Protein AF-A0A564YYP2-F1 (afdb_monomer_lite)

Sequence (235 aa):
MPSDKSKKSSYRFQIDSKFRRSSGRAAPGSIERLQYLESLVNELCVTKVLDYKQQIVANLGNFAHDPRNCPHLIGLDVHLILIEVIREYLQLVSTNPSEKRTSDYLKLISLAVAGICNLVTSSQTIRLQLSHKSQDISPLFNVIQYPLVDPECLANCLTIFINICAPSVHLQEQNCVYFEPNCSTTAFTSTVKTQFPVVVTFARNILSGSITSEDPRLQTLSKIFLVDSCGEKSE

Secondary structure (DSSP, 8-state):
----------------GGG----S-PPTTSHHHHHHHHHHHHHHHH---HHHHHHHHHHHHHHTTSGGGHHHHHHTTHHHHHHHHHHHHHHHHHH-TT-TTHHHHHHHHHHHHHHHHHHHHH-HHHHHHHHH-TTTTHHHHHHHH-TTS-HHHHHHHHHHHHHHT-HHHHTT-TT-TT--TT--HHHHHHHHHHH-HHHHHHHHHHHTTSS--S-HHHHHHHHHIIIIIT-----

Organism: Hymenolepis diminuta (NCBI:txid6216)

InterPro domains:
  IPR016024 Armadillo-type fold [SSF48371] (36-165)
  IPR042462 Armadillo repeat-containing protein 7 [PTHR46263] (20-168)

Structure (mmCIF, N/CA/C/O backbone):
data_AF-A0A564YYP2-F1
#
_entry.id   AF-A0A564YYP2-F1
#
loop_
_atom_site.group_PDB
_atom_site.id
_atom_site.type_symbol
_atom_site.label_atom_id
_atom_site.label_alt_id
_atom_site.label_comp_id
_atom_site.label_asym_id
_atom_site.label_entity_id
_atom_site.label_seq_id
_atom_site.pdbx_PDB_ins_code
_atom_site.Cartn_x
_atom_site.Cartn_y
_atom_site.Cartn_z
_atom_site.occupancy
_atom_site.B_iso_or_equiv
_atom_site.auth_seq_id
_atom_site.auth_comp_id
_atom_site.auth_asym_id
_atom_site.auth_atom_id
_atom_site.pdbx_PDB_model_num
ATOM 1 N N . MET A 1 1 ? 50.122 -53.147 21.171 1.00 33.91 1 MET A N 1
ATOM 2 C CA . MET A 1 1 ? 50.531 -51.873 20.539 1.00 33.91 1 MET A CA 1
ATOM 3 C C . MET A 1 1 ? 50.729 -52.112 19.048 1.00 33.91 1 MET A C 1
ATOM 5 O O . MET A 1 1 ? 51.355 -53.117 18.746 1.00 33.91 1 MET A O 1
ATOM 9 N N . PRO A 1 2 ? 50.291 -51.229 18.137 1.00 39.69 2 PRO A N 1
ATOM 10 C CA . PRO A 1 2 ? 49.104 -50.384 18.162 1.00 39.69 2 PRO A CA 1
ATOM 11 C C . PRO A 1 2 ? 48.102 -50.768 17.049 1.00 39.69 2 PRO A C 1
ATOM 13 O O . PRO A 1 2 ? 48.451 -51.257 15.983 1.00 39.69 2 PRO A O 1
ATOM 16 N N . SER A 1 3 ? 46.827 -50.530 17.339 1.00 38.72 3 SER A N 1
ATOM 17 C CA . SER A 1 3 ? 45.695 -50.595 16.417 1.00 38.72 3 SER A CA 1
ATOM 18 C C . SER A 1 3 ? 45.713 -49.398 15.463 1.00 38.72 3 SER A C 1
ATOM 20 O O . SER A 1 3 ? 45.562 -48.262 15.927 1.00 38.72 3 SER A O 1
ATOM 22 N N . ASP A 1 4 ? 45.838 -49.632 14.160 1.00 37.78 4 ASP A N 1
ATOM 23 C CA . ASP A 1 4 ? 45.799 -48.562 13.164 1.00 37.78 4 ASP A CA 1
ATOM 24 C C . ASP A 1 4 ? 44.341 -48.259 12.778 1.00 37.78 4 ASP A C 1
ATOM 26 O O . ASP A 1 4 ? 43.719 -48.908 11.935 1.00 37.78 4 ASP A O 1
ATOM 30 N N . LYS A 1 5 ? 43.730 -47.314 13.500 1.00 39.94 5 LYS A N 1
ATOM 31 C CA . LYS A 1 5 ? 42.396 -46.800 13.180 1.00 39.94 5 LYS A CA 1
ATOM 32 C C . LYS A 1 5 ? 42.533 -45.857 11.989 1.00 39.94 5 LYS A C 1
ATOM 34 O O . LYS A 1 5 ? 42.946 -44.711 12.163 1.00 39.94 5 LYS A O 1
ATOM 39 N N . SER A 1 6 ? 42.105 -46.297 10.805 1.00 37.84 6 SER A N 1
ATOM 40 C CA . SER A 1 6 ? 41.927 -45.414 9.650 1.00 37.84 6 SER A CA 1
ATOM 41 C C . SER A 1 6 ? 40.937 -44.296 10.012 1.00 37.84 6 SER A C 1
ATOM 43 O O . SER A 1 6 ? 39.718 -44.500 10.046 1.00 37.84 6 SER A O 1
ATOM 45 N 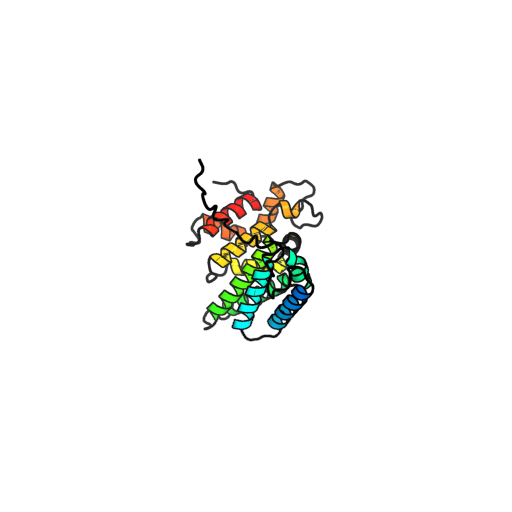N . LYS A 1 7 ? 41.446 -43.101 10.317 1.00 37.97 7 LYS A N 1
ATOM 46 C CA . LYS A 1 7 ? 40.630 -41.892 10.428 1.00 37.97 7 LYS A CA 1
ATOM 47 C C . LYS A 1 7 ? 40.089 -41.583 9.032 1.00 37.97 7 LYS A C 1
ATOM 49 O O . LYS A 1 7 ? 40.811 -41.065 8.187 1.00 37.97 7 LYS A O 1
ATOM 54 N N . LYS A 1 8 ? 38.813 -41.897 8.788 1.00 36.09 8 LYS A N 1
ATOM 55 C CA . LYS A 1 8 ? 38.059 -41.341 7.658 1.00 36.09 8 LYS A CA 1
ATOM 56 C C . LYS A 1 8 ? 38.009 -39.825 7.852 1.00 36.09 8 LYS A C 1
ATOM 58 O O . LYS A 1 8 ? 37.194 -39.319 8.619 1.00 36.09 8 LYS A O 1
ATOM 63 N N . SER A 1 9 ? 38.931 -39.115 7.206 1.00 34.31 9 SER A N 1
ATOM 64 C CA . SER A 1 9 ? 38.885 -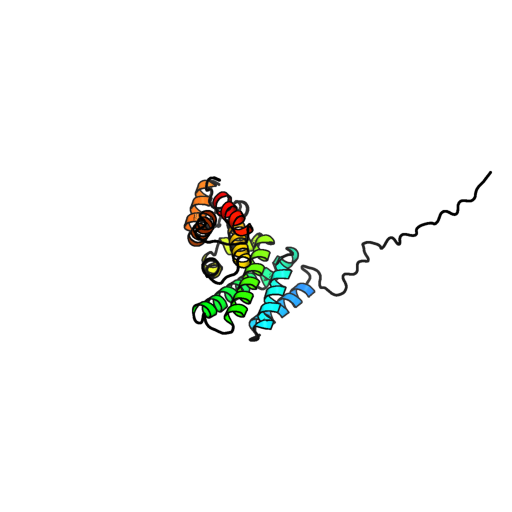37.663 7.086 1.00 34.31 9 SER A CA 1
ATOM 65 C C . SER A 1 9 ? 37.648 -37.314 6.266 1.00 34.31 9 SER A C 1
ATOM 67 O O . SER A 1 9 ? 37.614 -37.494 5.049 1.00 34.31 9 SER A O 1
ATOM 69 N N . SER A 1 10 ? 36.590 -36.885 6.951 1.00 37.66 10 SER A N 1
ATOM 70 C CA . SER A 1 10 ? 35.451 -36.221 6.333 1.00 37.66 10 SER A CA 1
ATOM 71 C C . SER A 1 10 ? 35.953 -34.896 5.767 1.00 37.66 10 SER A C 1
ATOM 73 O O . SER A 1 10 ? 35.905 -33.871 6.449 1.00 37.66 10 SER A O 1
ATOM 75 N N . TYR A 1 11 ? 36.416 -34.906 4.518 1.00 33.12 11 TYR A N 1
ATOM 76 C CA . TYR A 1 11 ? 36.548 -33.692 3.724 1.00 33.12 11 TYR A CA 1
ATOM 77 C C . TYR A 1 11 ? 35.142 -33.129 3.492 1.00 33.12 11 TYR A C 1
ATOM 79 O O . TYR A 1 11 ? 34.503 -33.360 2.468 1.00 33.12 11 TYR A O 1
ATOM 87 N N . ARG A 1 12 ? 34.631 -32.385 4.480 1.00 35.56 12 ARG A N 1
ATOM 88 C CA . ARG A 1 12 ? 33.625 -31.362 4.219 1.00 35.56 12 ARG A CA 1
ATOM 89 C C . ARG A 1 12 ? 34.316 -30.377 3.292 1.00 35.56 12 ARG A C 1
ATOM 91 O O . ARG A 1 12 ? 35.213 -29.664 3.732 1.00 35.56 12 ARG A O 1
ATOM 98 N N . PHE A 1 13 ? 33.919 -30.365 2.024 1.00 33.91 13 PHE A N 1
ATOM 99 C CA . PHE A 1 13 ? 34.183 -29.234 1.150 1.00 33.91 13 PHE A CA 1
ATOM 100 C C . PHE A 1 13 ? 33.695 -27.985 1.890 1.00 33.91 13 PHE A C 1
ATOM 102 O O . PHE A 1 13 ? 32.490 -27.763 2.026 1.00 33.91 13 PHE A O 1
ATOM 109 N N . GLN A 1 14 ? 34.625 -27.207 2.445 1.00 44.19 14 GLN A N 1
ATOM 110 C CA . GLN A 1 14 ? 34.351 -25.834 2.831 1.00 44.19 14 GLN A CA 1
ATOM 111 C C . GLN A 1 14 ? 34.098 -25.099 1.521 1.00 44.19 14 GLN A C 1
ATOM 113 O O . GLN A 1 14 ? 35.024 -24.682 0.832 1.00 44.19 14 GLN A O 1
ATOM 118 N N . ILE A 1 15 ? 32.826 -25.030 1.134 1.00 44.22 15 ILE A N 1
ATOM 119 C CA . ILE A 1 15 ? 32.390 -24.112 0.096 1.00 44.22 15 ILE A CA 1
ATOM 120 C C . ILE A 1 15 ? 32.644 -22.721 0.664 1.00 44.22 15 ILE A C 1
ATOM 122 O O . ILE A 1 15 ? 31.980 -22.303 1.614 1.00 44.22 15 ILE A O 1
ATOM 126 N N . ASP A 1 16 ? 33.652 -22.054 0.111 1.00 42.38 16 ASP A N 1
ATOM 127 C CA . ASP A 1 16 ? 33.958 -20.658 0.380 1.00 42.38 16 ASP A CA 1
ATOM 128 C C . ASP A 1 16 ? 32.662 -19.840 0.249 1.00 42.38 16 ASP A C 1
ATOM 130 O O . ASP A 1 16 ? 31.984 -19.873 -0.786 1.00 42.38 16 ASP A O 1
ATOM 134 N N . SER A 1 17 ? 32.280 -19.131 1.314 1.00 49.38 17 SER A N 1
ATOM 135 C CA . SER A 1 17 ? 31.052 -18.326 1.356 1.00 49.38 17 SER A CA 1
ATOM 136 C C . SER A 1 17 ? 31.043 -17.228 0.288 1.00 49.38 17 SER A C 1
ATOM 138 O O . SER A 1 17 ? 29.978 -16.720 -0.064 1.00 49.38 17 SER A O 1
ATOM 140 N N . LYS A 1 18 ? 32.211 -16.926 -0.292 1.00 47.31 18 LYS A N 1
ATOM 141 C CA . LYS A 1 18 ? 32.406 -15.985 -1.400 1.00 47.31 18 LYS A CA 1
ATOM 142 C C . LYS A 1 18 ? 32.005 -16.537 -2.776 1.00 47.31 18 LYS A C 1
ATOM 144 O O . LYS A 1 18 ? 31.932 -15.768 -3.729 1.00 47.31 18 LYS A O 1
ATOM 149 N N . PHE A 1 19 ? 31.702 -17.835 -2.890 1.00 43.12 19 PHE A N 1
ATOM 150 C CA . PHE A 1 19 ? 31.338 -18.500 -4.151 1.00 43.12 19 PHE A CA 1
ATOM 151 C C . PHE A 1 19 ? 29.890 -19.001 -4.227 1.00 43.12 19 PHE A C 1
ATOM 153 O O . PHE A 1 19 ? 29.539 -19.708 -5.177 1.00 43.12 19 PHE A O 1
ATOM 160 N N . ARG A 1 20 ? 28.992 -18.552 -3.335 1.00 44.91 20 ARG A N 1
ATOM 161 C CA . ARG A 1 20 ? 27.564 -18.489 -3.697 1.00 44.91 20 ARG A CA 1
ATOM 162 C C . ARG A 1 20 ? 27.391 -17.397 -4.752 1.00 44.91 20 ARG A C 1
ATOM 164 O O . ARG A 1 20 ? 26.945 -16.294 -4.461 1.00 44.91 20 ARG A O 1
ATOM 171 N N . ARG A 1 21 ? 27.777 -17.714 -5.990 1.00 47.03 21 ARG A N 1
ATOM 172 C CA . ARG A 1 21 ? 27.402 -16.952 -7.176 1.00 47.03 21 ARG A CA 1
ATOM 173 C C . ARG A 1 21 ? 25.879 -16.857 -7.172 1.00 47.03 21 ARG A C 1
ATOM 175 O O . ARG A 1 21 ? 25.183 -17.844 -7.383 1.00 47.03 21 ARG A O 1
ATOM 182 N N . SER A 1 22 ? 25.377 -15.665 -6.885 1.00 49.00 22 SER A N 1
ATOM 183 C CA . SER A 1 22 ? 24.039 -15.219 -7.241 1.00 49.00 22 SER A CA 1
ATOM 184 C C . SER A 1 22 ? 23.951 -15.218 -8.764 1.00 49.00 22 SER A C 1
ATOM 186 O O . SER A 1 22 ? 24.227 -14.217 -9.422 1.00 49.00 22 SER A O 1
ATOM 188 N N . SER A 1 23 ? 23.663 -16.378 -9.339 1.00 49.44 23 SER A N 1
ATOM 189 C CA . SER A 1 23 ? 23.514 -16.553 -10.776 1.00 49.44 23 SER A CA 1
ATOM 190 C C . SER A 1 23 ? 22.345 -15.693 -11.273 1.00 49.44 23 SER A C 1
ATOM 192 O O . SER A 1 23 ? 21.186 -16.008 -11.017 1.00 49.44 23 SER A O 1
ATOM 194 N N . GLY A 1 24 ? 22.654 -14.592 -11.961 1.00 60.72 24 GLY A N 1
ATOM 195 C CA . GLY A 1 24 ? 21.752 -13.929 -12.908 1.00 60.72 24 GLY A CA 1
ATOM 196 C C . GLY A 1 24 ? 20.788 -12.855 -12.390 1.00 60.72 24 GLY A C 1
ATOM 197 O O . GLY A 1 24 ? 19.990 -12.373 -13.185 1.00 60.72 24 GLY A O 1
ATOM 198 N N . ARG A 1 25 ? 20.821 -12.443 -11.114 1.00 72.94 25 ARG A N 1
ATOM 199 C CA . ARG A 1 25 ? 19.977 -11.327 -10.629 1.00 72.94 25 ARG A CA 1
ATOM 200 C C . ARG A 1 25 ? 20.828 -10.095 -10.340 1.00 72.94 25 ARG A C 1
ATOM 202 O O . ARG A 1 25 ? 21.765 -10.187 -9.551 1.00 72.94 25 ARG A O 1
ATOM 209 N N . ALA A 1 26 ? 20.469 -8.954 -10.934 1.00 85.06 26 ALA A N 1
ATOM 210 C CA . ALA A 1 26 ? 21.074 -7.658 -10.624 1.00 85.06 26 ALA A CA 1
ATOM 211 C C . ALA A 1 26 ? 21.041 -7.406 -9.110 1.00 85.06 26 ALA A C 1
ATOM 213 O O . ALA A 1 26 ? 20.036 -7.719 -8.466 1.00 85.06 26 ALA A O 1
ATOM 214 N N . ALA A 1 27 ? 22.111 -6.869 -8.525 1.00 87.94 27 ALA A N 1
ATOM 215 C CA . ALA A 1 27 ? 22.173 -6.646 -7.081 1.00 87.94 27 ALA A CA 1
ATOM 216 C C . ALA A 1 27 ? 21.174 -5.549 -6.643 1.00 87.94 27 ALA A C 1
ATOM 218 O O . ALA A 1 27 ? 20.949 -4.601 -7.395 1.00 87.94 27 ALA A O 1
ATOM 219 N N . PRO A 1 28 ? 20.550 -5.633 -5.454 1.00 87.81 28 PRO A N 1
ATOM 220 C CA . PRO A 1 28 ? 19.719 -4.545 -4.935 1.00 87.81 28 PRO A CA 1
ATOM 221 C C . PRO A 1 28 ? 20.484 -3.215 -4.901 1.00 87.81 28 PRO A C 1
ATOM 223 O O . PRO A 1 28 ? 21.635 -3.189 -4.472 1.00 87.81 28 PRO A O 1
ATOM 226 N N . GLY A 1 29 ? 19.862 -2.138 -5.383 1.00 85.25 29 GLY A N 1
ATOM 227 C CA . GLY A 1 29 ? 20.500 -0.818 -5.491 1.00 85.25 29 GLY A CA 1
ATOM 228 C C . GLY A 1 29 ? 21.555 -0.667 -6.603 1.00 85.25 29 GLY A C 1
ATOM 229 O O . GLY A 1 29 ? 22.160 0.392 -6.711 1.00 85.25 29 GLY A O 1
ATOM 230 N N . SER A 1 30 ? 21.784 -1.681 -7.447 1.00 92.94 30 SER A N 1
ATOM 231 C CA . SER A 1 30 ? 22.692 -1.570 -8.607 1.00 92.94 30 SER A CA 1
ATOM 232 C C . SER A 1 30 ? 22.065 -0.835 -9.798 1.00 92.94 30 SER A C 1
ATOM 234 O O . SER A 1 30 ? 20.841 -0.767 -9.919 1.00 92.94 30 SER A O 1
ATOM 236 N N . ILE A 1 31 ? 22.896 -0.340 -10.718 1.00 93.31 31 ILE A N 1
ATOM 237 C CA . ILE A 1 31 ? 22.437 0.304 -11.961 1.00 93.31 31 ILE A CA 1
ATOM 238 C C . ILE A 1 31 ? 21.641 -0.689 -12.817 1.00 93.31 31 ILE A C 1
ATOM 240 O O . ILE A 1 31 ? 20.585 -0.346 -13.340 1.00 93.31 31 ILE A O 1
ATOM 244 N N . GLU A 1 32 ? 22.074 -1.947 -12.893 1.00 95.62 32 GLU A N 1
ATOM 245 C CA . GLU A 1 32 ? 21.353 -2.997 -13.619 1.00 95.62 32 GLU A CA 1
ATOM 246 C C . GLU A 1 32 ? 19.975 -3.253 -12.992 1.00 95.62 32 GLU A C 1
ATOM 248 O O . GLU A 1 32 ? 19.002 -3.555 -13.685 1.00 95.62 32 GLU A O 1
ATOM 253 N N . ARG A 1 33 ? 19.865 -3.104 -11.663 1.00 96.06 33 ARG A N 1
ATOM 254 C CA . ARG A 1 33 ? 18.576 -3.170 -10.972 1.00 96.06 33 ARG A CA 1
ATOM 255 C C . ARG A 1 33 ? 17.705 -1.970 -11.316 1.00 96.06 33 ARG A C 1
ATOM 257 O O . ARG A 1 33 ? 16.514 -2.175 -11.517 1.00 96.06 33 ARG A O 1
ATOM 264 N N . LEU A 1 34 ? 18.264 -0.761 -11.378 1.00 96.69 34 LEU A N 1
ATOM 265 C CA . LEU A 1 34 ? 17.525 0.432 -11.796 1.00 96.69 34 LEU A CA 1
ATOM 266 C C . LEU A 1 34 ? 16.954 0.255 -13.209 1.00 96.69 34 LEU A C 1
ATOM 268 O O . LEU A 1 34 ? 15.749 0.376 -13.376 1.00 96.69 34 LEU A O 1
ATOM 272 N N . GLN A 1 35 ? 17.779 -0.154 -14.175 1.00 97.00 35 GLN A N 1
ATOM 273 C CA . GLN A 1 35 ? 17.361 -0.384 -15.567 1.00 97.00 35 GLN A CA 1
ATOM 274 C C . GLN A 1 35 ? 16.235 -1.421 -15.687 1.00 97.00 35 GLN A C 1
ATOM 276 O O . GLN A 1 35 ? 15.301 -1.276 -16.482 1.00 97.00 35 GLN A O 1
ATOM 281 N N . TYR A 1 36 ? 16.302 -2.484 -14.882 1.00 97.25 36 TYR A N 1
ATOM 282 C CA . TYR A 1 36 ? 15.238 -3.480 -14.838 1.00 97.25 36 TYR A CA 1
ATOM 283 C C . TYR A 1 36 ? 13.935 -2.909 -14.258 1.00 97.25 36 TYR A C 1
ATOM 285 O O . TYR A 1 36 ? 12.863 -3.143 -14.814 1.00 97.25 36 TYR A O 1
ATOM 293 N N . LEU A 1 37 ? 14.016 -2.133 -13.171 1.00 98.00 37 LEU A N 1
ATOM 294 C CA . LEU A 1 37 ? 12.852 -1.472 -12.575 1.00 98.00 37 LEU A CA 1
ATOM 295 C C . LEU A 1 37 ? 12.239 -0.430 -13.526 1.00 98.00 37 LEU A C 1
ATOM 297 O O . LEU A 1 37 ? 11.020 -0.393 -13.661 1.00 98.00 37 LEU A O 1
ATOM 301 N N . GLU A 1 38 ? 13.061 0.349 -14.231 1.00 98.31 38 GLU A N 1
ATOM 302 C CA . GLU A 1 38 ? 12.630 1.273 -15.290 1.00 98.31 38 GLU A CA 1
ATOM 303 C C . GLU A 1 38 ? 11.862 0.541 -16.391 1.00 98.31 38 GLU A C 1
ATOM 305 O O . GLU A 1 38 ? 10.791 0.980 -16.804 1.00 98.31 38 GLU A O 1
ATOM 310 N N . SER A 1 39 ? 12.375 -0.610 -16.836 1.00 98.25 39 SER A N 1
ATOM 311 C CA . SER A 1 39 ? 11.718 -1.426 -17.862 1.00 98.25 39 SER A CA 1
ATOM 312 C C . SER A 1 39 ? 10.341 -1.912 -17.402 1.00 98.25 39 SER A C 1
ATOM 314 O O . SER A 1 39 ? 9.378 -1.807 -18.158 1.00 98.25 39 SER A O 1
ATOM 316 N N . LEU A 1 40 ? 10.228 -2.372 -16.149 1.00 98.38 40 LEU A N 1
ATOM 317 C CA . LEU A 1 40 ? 8.947 -2.767 -15.555 1.00 98.38 40 LEU A CA 1
ATOM 318 C C . LEU A 1 40 ? 7.966 -1.592 -15.471 1.00 98.38 40 LEU A C 1
ATOM 320 O O . LEU A 1 40 ? 6.801 -1.742 -15.833 1.00 98.38 40 LEU A O 1
ATOM 324 N N . VAL A 1 41 ? 8.419 -0.423 -15.011 1.00 98.44 41 VAL A N 1
ATOM 325 C CA . VAL A 1 41 ? 7.576 0.781 -14.916 1.00 98.44 41 VAL A CA 1
ATOM 326 C C . VAL A 1 41 ? 7.075 1.207 -16.295 1.00 98.44 41 VAL A C 1
ATOM 328 O O . VAL A 1 41 ? 5.876 1.421 -16.475 1.00 98.44 41 VAL A O 1
ATOM 331 N N . ASN A 1 42 ? 7.962 1.250 -17.289 1.00 98.00 42 ASN A N 1
ATOM 332 C CA . ASN A 1 42 ? 7.591 1.575 -18.663 1.00 98.00 42 ASN A CA 1
ATOM 333 C C . ASN A 1 42 ? 6.554 0.588 -19.210 1.00 98.00 42 ASN A C 1
ATOM 335 O O . ASN A 1 42 ? 5.543 1.008 -19.774 1.00 98.00 42 ASN A O 1
ATOM 339 N N . GLU A 1 43 ? 6.768 -0.714 -19.006 1.00 98.25 43 GLU A N 1
ATOM 340 C CA . GLU A 1 43 ? 5.835 -1.747 -19.453 1.00 98.25 43 GLU A CA 1
ATOM 341 C C . GLU A 1 43 ? 4.463 -1.618 -18.774 1.00 98.25 43 GLU A C 1
ATOM 343 O O . GLU A 1 43 ? 3.435 -1.689 -19.453 1.00 98.25 43 GLU A O 1
ATOM 348 N N . LEU A 1 44 ? 4.429 -1.351 -17.462 1.00 98.25 44 LEU A N 1
ATOM 349 C CA . LEU A 1 44 ? 3.191 -1.134 -16.705 1.00 98.25 44 LEU A CA 1
ATOM 350 C C . LEU A 1 44 ? 2.356 0.014 -17.286 1.00 98.25 44 LEU A C 1
ATOM 352 O O . LEU A 1 44 ? 1.130 -0.114 -17.392 1.00 98.25 44 LEU A O 1
ATOM 356 N N . CYS A 1 45 ? 3.016 1.108 -17.670 1.00 95.38 45 CYS A N 1
ATOM 357 C CA . CYS A 1 45 ? 2.377 2.303 -18.217 1.00 95.38 45 CYS A CA 1
ATOM 358 C C . CYS A 1 45 ? 1.802 2.087 -19.624 1.00 95.38 45 CYS A C 1
ATOM 360 O O . CYS A 1 45 ? 0.761 2.658 -19.948 1.00 95.38 45 CYS A O 1
ATOM 362 N N . VAL A 1 46 ? 2.436 1.257 -20.460 1.00 96.62 46 VAL A N 1
ATOM 363 C CA . VAL A 1 46 ? 2.014 1.075 -21.865 1.00 96.62 46 VAL A CA 1
ATOM 364 C C . VAL A 1 46 ? 1.102 -0.129 -22.086 1.00 96.62 46 VAL A C 1
ATOM 366 O O . VAL A 1 46 ? 0.296 -0.130 -23.022 1.00 96.62 46 VAL A O 1
ATOM 369 N N . THR A 1 47 ? 1.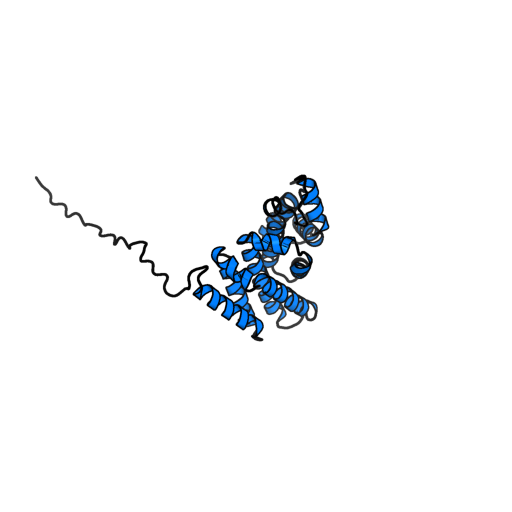209 -1.169 -21.257 1.00 97.12 47 THR A N 1
ATOM 370 C CA . THR A 1 47 ? 0.432 -2.394 -21.461 1.00 97.12 47 THR A CA 1
ATOM 371 C C . THR A 1 47 ? -1.051 -2.184 -21.156 1.00 97.12 47 THR A C 1
ATOM 373 O O . THR A 1 47 ? -1.430 -1.541 -20.176 1.00 97.12 47 THR A O 1
ATOM 376 N N . LYS A 1 48 ? -1.910 -2.781 -21.987 1.00 95.12 48 LYS A N 1
ATOM 377 C CA . LYS A 1 48 ? -3.369 -2.865 -21.776 1.00 95.12 48 LYS A CA 1
ATOM 378 C C . LYS A 1 48 ? -3.810 -4.253 -21.303 1.00 95.12 48 LYS A C 1
ATOM 380 O O . LYS A 1 48 ? -4.992 -4.479 -21.047 1.00 95.12 48 LYS A O 1
ATOM 385 N N . VAL A 1 49 ? -2.869 -5.194 -21.211 1.00 96.69 49 VAL A N 1
ATOM 386 C CA . VAL A 1 49 ? -3.137 -6.573 -20.801 1.00 96.69 49 VAL A CA 1
ATOM 387 C C . VAL A 1 49 ? -3.130 -6.630 -19.277 1.00 96.69 49 VAL A C 1
ATOM 389 O O . VAL A 1 49 ? -2.094 -6.441 -18.644 1.00 96.69 49 VAL A O 1
ATOM 392 N N . LEU A 1 50 ? -4.301 -6.884 -18.691 1.00 96.75 50 LEU A N 1
ATOM 393 C CA . LEU A 1 50 ? -4.497 -6.866 -17.239 1.00 96.75 50 LEU A CA 1
ATOM 394 C C . LEU A 1 50 ? -3.583 -7.860 -16.511 1.00 96.75 50 LEU A C 1
ATOM 396 O O . LEU A 1 50 ? -2.973 -7.505 -15.506 1.00 96.75 50 LEU A O 1
ATOM 400 N N . ASP A 1 51 ? -3.424 -9.065 -17.052 1.00 97.12 51 ASP A N 1
ATOM 401 C CA . ASP A 1 51 ? -2.562 -10.092 -16.462 1.00 97.12 51 ASP A CA 1
ATOM 402 C C . ASP A 1 51 ? -1.100 -9.640 -16.393 1.00 97.12 51 ASP A C 1
ATOM 404 O O . ASP A 1 51 ? -0.407 -9.918 -15.414 1.00 97.12 51 ASP A O 1
ATOM 408 N N . TYR A 1 52 ? -0.633 -8.894 -17.400 1.00 98.19 52 TYR A N 1
ATOM 409 C CA . TYR A 1 52 ? 0.718 -8.337 -17.398 1.00 98.19 52 TYR A CA 1
ATOM 410 C C . TYR A 1 52 ? 0.836 -7.232 -16.351 1.00 98.19 52 TYR A C 1
ATOM 412 O O . TYR A 1 52 ? 1.795 -7.238 -15.584 1.00 98.19 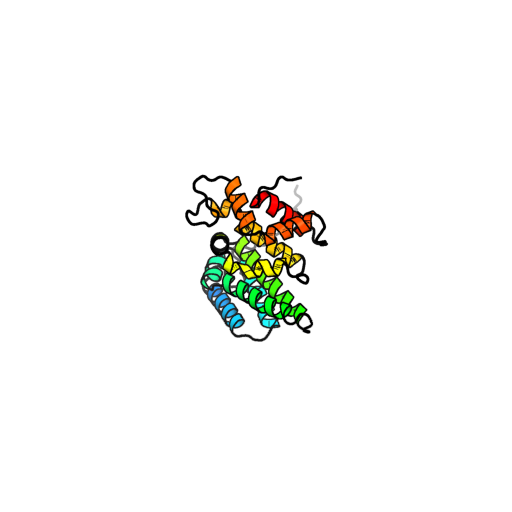52 TYR A O 1
ATOM 420 N N . LYS A 1 53 ? -0.173 -6.355 -16.219 1.00 98.56 53 LYS A N 1
ATOM 421 C CA . LYS A 1 53 ? -0.199 -5.365 -15.128 1.00 98.56 53 LYS A CA 1
ATOM 422 C C . LYS A 1 53 ? -0.111 -6.035 -13.757 1.00 98.56 53 LYS A C 1
ATOM 424 O O . LYS A 1 53 ? 0.710 -5.619 -12.947 1.00 98.56 53 LYS A O 1
ATOM 429 N N . GLN A 1 54 ? -0.892 -7.090 -13.509 1.00 98.62 54 GLN A N 1
ATOM 430 C CA . GLN A 1 54 ? -0.844 -7.829 -12.241 1.00 98.62 54 GLN A CA 1
ATOM 431 C C . GLN A 1 54 ? 0.558 -8.385 -11.964 1.00 98.62 54 GLN A C 1
ATOM 433 O O . GLN A 1 54 ? 1.085 -8.207 -10.868 1.00 98.62 54 GLN A O 1
ATOM 438 N N . GLN A 1 55 ? 1.191 -9.022 -12.951 1.00 98.56 55 GLN A N 1
ATOM 439 C CA . GLN A 1 55 ? 2.539 -9.577 -12.787 1.00 98.56 55 GLN A CA 1
ATOM 440 C C . GLN A 1 55 ? 3.587 -8.490 -12.522 1.00 98.56 55 GLN A C 1
ATOM 442 O O . GLN A 1 55 ? 4.433 -8.646 -11.640 1.00 98.56 55 GLN A O 1
ATOM 447 N N . ILE A 1 56 ? 3.519 -7.378 -13.252 1.00 98.75 56 ILE A N 1
ATOM 448 C CA . ILE A 1 56 ? 4.461 -6.268 -13.099 1.00 98.75 56 ILE A CA 1
ATOM 449 C C . ILE A 1 56 ? 4.289 -5.595 -11.733 1.00 98.75 56 ILE A C 1
ATOM 451 O O . ILE A 1 56 ? 5.277 -5.409 -11.023 1.00 98.75 56 ILE A O 1
ATOM 455 N N . VAL A 1 57 ? 3.052 -5.296 -11.322 1.00 98.81 57 VAL A N 1
ATOM 456 C CA . VAL A 1 57 ? 2.757 -4.709 -10.005 1.00 98.81 57 VAL A CA 1
ATOM 457 C C . VAL A 1 57 ? 3.213 -5.635 -8.876 1.00 98.81 57 VAL A C 1
ATOM 459 O O . VAL A 1 57 ? 3.864 -5.172 -7.939 1.00 98.81 57 VAL A O 1
ATOM 462 N N . ALA A 1 58 ? 2.970 -6.945 -8.988 1.00 98.62 58 ALA A N 1
ATOM 463 C CA . ALA A 1 58 ? 3.469 -7.924 -8.023 1.00 98.62 58 ALA A CA 1
ATOM 464 C C . ALA A 1 58 ? 5.006 -7.921 -7.939 1.00 98.62 58 ALA A C 1
ATOM 466 O O . ALA A 1 58 ? 5.574 -7.950 -6.847 1.00 98.62 58 ALA A O 1
ATOM 467 N N . ASN A 1 59 ? 5.698 -7.841 -9.081 1.00 98.25 59 ASN A N 1
ATOM 468 C CA . ASN A 1 59 ? 7.158 -7.760 -9.114 1.00 98.25 59 ASN A CA 1
ATOM 469 C C . ASN A 1 59 ? 7.676 -6.482 -8.446 1.00 98.25 59 ASN A C 1
ATOM 471 O O . ASN A 1 59 ? 8.570 -6.565 -7.603 1.00 98.25 59 ASN A O 1
ATOM 475 N N . LEU A 1 60 ? 7.101 -5.320 -8.769 1.00 98.62 60 LEU A N 1
ATOM 476 C CA . LEU A 1 60 ? 7.452 -4.049 -8.127 1.00 98.62 60 LEU A CA 1
ATOM 477 C C . LEU A 1 60 ? 7.238 -4.119 -6.606 1.00 98.62 60 LEU A C 1
ATOM 479 O O . LEU A 1 60 ? 8.130 -3.739 -5.844 1.00 98.62 60 LEU A O 1
ATOM 483 N N . GLY A 1 61 ? 6.115 -4.692 -6.162 1.00 98.06 61 GLY A N 1
ATOM 484 C CA . GLY A 1 61 ? 5.837 -4.923 -4.744 1.00 98.06 61 GLY A CA 1
ATOM 485 C C . GLY A 1 61 ? 6.852 -5.849 -4.068 1.00 98.06 61 GLY A C 1
ATOM 486 O O . GLY A 1 61 ? 7.303 -5.561 -2.959 1.00 98.06 61 GLY A O 1
ATOM 487 N N . ASN A 1 62 ? 7.302 -6.905 -4.748 1.00 97.88 62 ASN A N 1
ATOM 488 C CA . ASN A 1 62 ? 8.349 -7.793 -4.236 1.00 97.88 62 ASN A CA 1
ATOM 489 C C . ASN A 1 62 ? 9.703 -7.080 -4.090 1.00 97.88 62 ASN A C 1
ATOM 491 O O . ASN A 1 62 ? 10.426 -7.323 -3.123 1.00 97.88 62 ASN A O 1
ATOM 495 N N . PHE A 1 63 ? 10.059 -6.179 -5.013 1.00 98.00 63 PHE A N 1
ATOM 496 C CA . PHE A 1 63 ? 11.292 -5.392 -4.892 1.00 98.00 63 PHE A CA 1
ATOM 497 C C . PHE A 1 63 ? 11.252 -4.388 -3.740 1.00 98.00 63 PHE A C 1
ATOM 499 O O . PHE A 1 63 ? 12.309 -4.102 -3.169 1.00 98.00 63 PHE A O 1
ATOM 506 N N . ALA A 1 64 ? 10.066 -3.894 -3.380 1.00 97.50 64 ALA A N 1
ATOM 507 C CA . ALA A 1 64 ? 9.873 -2.959 -2.276 1.00 97.50 64 ALA A CA 1
ATOM 508 C C . ALA A 1 64 ? 10.159 -3.556 -0.886 1.00 97.50 64 ALA A C 1
ATOM 510 O O . ALA A 1 64 ? 10.351 -2.802 0.064 1.00 97.50 64 ALA A O 1
ATOM 511 N N . HIS A 1 65 ? 10.242 -4.885 -0.748 1.00 94.31 65 HIS A N 1
ATOM 512 C CA . HIS A 1 65 ? 10.652 -5.524 0.510 1.00 94.31 65 HIS A CA 1
ATOM 513 C C . HIS A 1 65 ? 12.109 -5.246 0.897 1.00 94.31 65 HIS A C 1
ATOM 515 O O . HIS A 1 65 ? 12.458 -5.342 2.071 1.00 94.31 65 HIS A O 1
ATOM 521 N N . ASP A 1 66 ? 12.982 -4.957 -0.072 1.00 95.19 66 ASP A N 1
ATOM 522 C CA . ASP A 1 66 ? 14.392 -4.693 0.205 1.00 95.19 66 ASP A CA 1
ATOM 523 C C . ASP A 1 66 ? 14.641 -3.178 0.225 1.00 95.19 66 ASP A C 1
ATOM 525 O O . ASP A 1 66 ? 14.570 -2.543 -0.836 1.00 95.19 66 ASP A O 1
ATOM 529 N N . PRO A 1 67 ? 14.988 -2.590 1.387 1.00 95.50 67 PRO A N 1
ATOM 530 C CA . PRO A 1 67 ? 15.172 -1.146 1.530 1.00 95.50 67 PRO A CA 1
ATOM 531 C C . PRO A 1 67 ? 16.244 -0.574 0.594 1.00 95.50 67 PRO A C 1
ATOM 533 O O . PRO A 1 67 ? 16.197 0.601 0.237 1.00 95.50 67 PRO A O 1
ATOM 536 N N . ARG A 1 68 ? 17.186 -1.400 0.119 1.00 95.44 68 ARG A N 1
ATOM 537 C CA . ARG A 1 68 ? 18.218 -0.975 -0.842 1.00 95.44 68 ARG A CA 1
ATOM 538 C C . ARG A 1 68 ? 17.655 -0.652 -2.227 1.00 95.44 68 ARG A C 1
ATOM 540 O O . ARG A 1 68 ? 18.322 0.030 -2.997 1.00 95.44 68 ARG A O 1
ATOM 547 N N . ASN A 1 6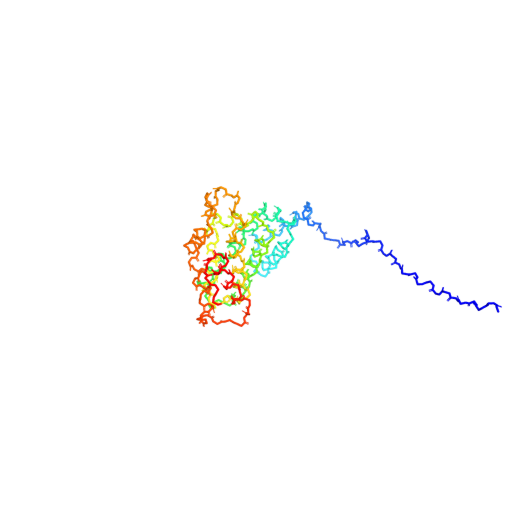9 ? 16.455 -1.131 -2.562 1.00 97.00 69 ASN A N 1
ATOM 548 C CA . ASN A 1 69 ? 15.779 -0.758 -3.807 1.00 97.00 69 ASN A CA 1
ATOM 549 C C . ASN A 1 69 ? 14.952 0.522 -3.663 1.00 97.00 69 ASN A C 1
ATOM 551 O O . ASN A 1 69 ? 14.592 1.107 -4.681 1.00 97.00 69 ASN A O 1
ATOM 555 N N . CYS A 1 70 ? 14.644 0.962 -2.439 1.00 96.25 70 CYS A N 1
ATOM 556 C CA . CYS A 1 70 ? 13.766 2.106 -2.218 1.00 96.25 70 CYS A CA 1
ATOM 557 C C . CYS A 1 70 ? 14.241 3.385 -2.921 1.00 96.25 70 CYS A C 1
ATOM 559 O O . CYS A 1 70 ? 13.389 4.011 -3.538 1.00 96.25 70 CYS A O 1
ATOM 561 N N . PRO A 1 71 ? 15.538 3.757 -2.944 1.00 96.56 71 PRO A N 1
ATOM 562 C CA . PRO A 1 71 ? 15.977 4.933 -3.699 1.00 96.56 71 PRO A CA 1
ATOM 563 C C . PRO A 1 71 ? 15.598 4.876 -5.185 1.00 96.56 71 PRO A C 1
ATOM 565 O O . PRO A 1 71 ? 15.119 5.864 -5.730 1.00 96.56 71 PRO A O 1
ATOM 568 N N . HIS A 1 72 ? 15.732 3.709 -5.825 1.00 98.06 72 HIS A N 1
ATOM 569 C CA . HIS A 1 72 ? 15.328 3.521 -7.221 1.00 98.06 72 HIS A CA 1
ATOM 570 C C . HIS A 1 72 ? 13.807 3.539 -7.382 1.00 98.06 72 HIS A C 1
ATOM 572 O O . HIS A 1 72 ? 13.295 4.230 -8.250 1.00 98.06 72 HIS A O 1
ATOM 578 N N . LEU A 1 73 ? 13.068 2.823 -6.530 1.00 98.38 73 LEU A N 1
ATOM 579 C CA . LEU A 1 73 ? 11.601 2.784 -6.596 1.00 98.38 73 LEU A CA 1
ATOM 580 C C . LEU A 1 73 ? 10.974 4.166 -6.343 1.00 98.38 73 LEU A C 1
ATOM 582 O O . LEU A 1 73 ? 9.964 4.501 -6.955 1.00 98.38 73 LEU A O 1
ATOM 586 N N . ILE A 1 74 ? 11.575 4.965 -5.459 1.00 96.88 74 ILE A N 1
ATOM 587 C CA . ILE A 1 74 ? 11.186 6.357 -5.205 1.00 96.88 74 ILE A CA 1
ATOM 588 C C . ILE A 1 74 ? 11.524 7.221 -6.417 1.00 96.88 74 ILE A C 1
ATOM 590 O O . ILE A 1 74 ? 10.656 7.946 -6.878 1.00 96.88 74 ILE A O 1
ATOM 594 N N . GLY A 1 75 ? 12.747 7.124 -6.951 1.00 97.38 75 GLY A N 1
ATOM 595 C CA . GLY A 1 75 ? 13.173 7.905 -8.119 1.00 97.38 75 GLY A CA 1
ATOM 596 C C . GLY A 1 75 ? 12.391 7.603 -9.401 1.00 97.38 75 GLY A C 1
ATOM 597 O O . GLY A 1 75 ? 12.368 8.433 -10.301 1.00 97.38 75 GLY A O 1
ATOM 598 N N . LEU A 1 76 ? 11.742 6.437 -9.472 1.00 98.19 76 LEU A N 1
ATOM 599 C CA . LEU A 1 76 ? 10.843 6.029 -10.556 1.00 98.19 76 LEU A CA 1
ATOM 600 C C . LEU A 1 76 ? 9.358 6.246 -10.233 1.00 98.19 76 LEU A C 1
ATOM 602 O O . LEU A 1 76 ? 8.502 5.712 -10.935 1.00 98.19 76 LEU A O 1
ATOM 606 N N . ASP A 1 77 ? 9.043 6.949 -9.144 1.00 97.31 77 ASP A N 1
ATOM 607 C CA . ASP A 1 77 ? 7.676 7.262 -8.718 1.00 97.31 77 ASP A CA 1
ATOM 608 C C . ASP A 1 77 ? 6.756 6.040 -8.555 1.00 97.31 77 ASP A C 1
ATOM 610 O O . ASP A 1 77 ? 5.531 6.144 -8.643 1.00 97.31 77 ASP A O 1
ATOM 614 N N . VAL A 1 78 ? 7.317 4.865 -8.237 1.00 98.19 78 VAL A N 1
ATOM 615 C CA . VAL A 1 78 ? 6.544 3.615 -8.124 1.00 98.19 78 VAL A CA 1
ATOM 616 C C . VAL A 1 78 ? 5.409 3.757 -7.110 1.00 98.19 78 VAL A C 1
ATOM 618 O O . VAL A 1 78 ? 4.301 3.306 -7.362 1.00 98.19 78 VAL A O 1
ATOM 621 N N . HIS A 1 79 ? 5.651 4.430 -5.986 1.00 96.81 79 HIS A N 1
ATOM 622 C CA . HIS A 1 79 ? 4.627 4.717 -4.980 1.00 96.81 79 HIS A CA 1
ATOM 623 C C . HIS A 1 79 ? 3.419 5.489 -5.541 1.00 96.81 79 HIS A C 1
ATOM 625 O O . HIS A 1 79 ? 2.284 5.126 -5.237 1.00 96.81 79 HIS A O 1
ATOM 631 N N . LEU A 1 80 ? 3.642 6.502 -6.386 1.00 96.25 80 LEU A N 1
ATOM 632 C CA . LEU A 1 80 ? 2.571 7.279 -7.019 1.00 96.25 80 LEU A CA 1
ATOM 633 C C . LEU A 1 80 ? 1.862 6.458 -8.095 1.00 96.25 80 LEU A C 1
ATOM 635 O O . LEU A 1 80 ? 0.636 6.439 -8.146 1.00 96.25 80 LEU A O 1
ATOM 639 N N . ILE A 1 81 ? 2.619 5.713 -8.903 1.00 97.75 81 ILE A N 1
ATOM 640 C CA . ILE A 1 81 ? 2.057 4.833 -9.934 1.00 97.75 81 ILE A CA 1
ATOM 641 C C . ILE A 1 81 ? 1.139 3.777 -9.304 1.00 97.75 81 ILE A C 1
ATOM 643 O O . ILE A 1 81 ? 0.041 3.544 -9.803 1.00 97.75 81 ILE A O 1
ATOM 647 N N . LEU A 1 82 ? 1.547 3.157 -8.191 1.00 98.44 82 LEU A N 1
ATOM 648 C CA . LEU A 1 82 ? 0.718 2.174 -7.487 1.00 98.44 82 LEU A CA 1
ATOM 649 C C . LEU A 1 82 ? -0.561 2.798 -6.912 1.00 98.44 82 LEU A C 1
ATOM 651 O O . LEU A 1 82 ? -1.622 2.181 -6.987 1.00 98.44 82 LEU A O 1
ATOM 655 N N . ILE A 1 83 ? -0.485 4.019 -6.379 1.00 97.94 83 ILE A N 1
ATOM 656 C CA . ILE A 1 83 ? -1.660 4.773 -5.920 1.00 97.94 83 ILE A CA 1
ATOM 657 C C . ILE A 1 83 ? -2.630 5.049 -7.076 1.00 97.94 83 ILE A C 1
ATOM 659 O O . ILE A 1 83 ? -3.838 4.866 -6.912 1.00 97.94 83 ILE A O 1
ATOM 663 N N . GLU A 1 84 ? -2.126 5.426 -8.250 1.00 97.62 84 GLU A N 1
ATOM 664 C CA . GLU A 1 84 ? -2.968 5.669 -9.425 1.00 97.62 84 GLU A CA 1
ATOM 665 C C . GLU A 1 84 ? -3.575 4.378 -9.986 1.00 97.62 84 GLU A C 1
ATOM 667 O O . GLU A 1 84 ? -4.751 4.373 -10.348 1.00 97.62 84 GLU A O 1
ATOM 672 N N . VAL A 1 85 ? -2.853 3.251 -9.941 1.00 98.25 85 VAL A N 1
ATOM 673 C CA . VAL A 1 85 ? -3.435 1.926 -10.227 1.00 98.25 85 VAL A CA 1
ATOM 674 C C . VAL A 1 85 ? -4.597 1.630 -9.273 1.00 98.25 85 VAL A C 1
ATOM 676 O O . VAL A 1 85 ? -5.656 1.187 -9.710 1.00 98.25 85 VAL A O 1
ATOM 679 N N . ILE A 1 86 ? -4.455 1.903 -7.974 1.00 98.50 86 ILE A N 1
ATOM 680 C CA . ILE A 1 86 ? -5.561 1.712 -7.024 1.00 98.50 86 ILE A CA 1
ATOM 681 C C . ILE A 1 86 ? -6.739 2.617 -7.391 1.00 98.50 86 ILE A C 1
ATOM 683 O O . ILE A 1 86 ? -7.871 2.140 -7.456 1.00 98.50 86 ILE A O 1
ATOM 687 N N . ARG A 1 87 ? -6.488 3.904 -7.657 1.00 97.06 87 ARG A N 1
ATOM 688 C CA . ARG A 1 87 ? -7.527 4.882 -8.006 1.00 97.06 87 ARG A CA 1
ATOM 689 C C . ARG A 1 87 ? -8.323 4.452 -9.239 1.00 97.06 87 ARG A C 1
ATOM 691 O O . ARG A 1 87 ? -9.550 4.380 -9.170 1.00 97.06 87 ARG A O 1
ATOM 698 N N . GLU A 1 88 ? -7.627 4.154 -10.334 1.00 96.38 88 GLU A N 1
ATOM 699 C CA . GLU A 1 88 ? -8.222 3.785 -11.622 1.00 96.38 88 GLU A CA 1
ATOM 700 C C . GLU A 1 88 ? -9.083 2.524 -11.486 1.00 96.38 88 GLU A C 1
ATOM 702 O O . GLU A 1 88 ? -10.269 2.522 -11.823 1.00 96.38 88 GLU A O 1
ATOM 707 N N . TYR A 1 89 ? -8.513 1.449 -10.943 1.00 96.75 89 TYR A N 1
ATOM 708 C CA . TYR A 1 89 ? -9.193 0.156 -10.928 1.00 96.75 89 TYR A CA 1
ATOM 709 C C . TYR A 1 89 ? -10.285 0.085 -9.866 1.00 96.75 89 TYR A C 1
ATOM 711 O O . TYR A 1 89 ? -11.295 -0.586 -10.090 1.00 96.75 89 TYR A O 1
ATOM 719 N N . LEU A 1 90 ? -10.150 0.821 -8.756 1.00 95.69 90 LEU A N 1
ATOM 720 C CA . LEU A 1 90 ? -11.225 0.928 -7.774 1.00 95.69 90 LEU A CA 1
ATOM 721 C C . LEU A 1 90 ? -12.431 1.687 -8.349 1.00 95.69 90 LEU A C 1
ATOM 723 O O . LEU A 1 90 ? -13.580 1.315 -8.097 1.00 95.69 90 LEU A O 1
ATOM 727 N N . GLN A 1 91 ? -12.193 2.717 -9.167 1.00 94.88 91 GLN A N 1
ATOM 728 C CA . GLN A 1 91 ? -13.260 3.418 -9.882 1.00 94.88 91 GLN A CA 1
ATOM 729 C C . GLN A 1 91 ? -13.971 2.494 -10.884 1.00 94.88 91 GLN A C 1
ATOM 731 O O . GLN A 1 91 ? -15.204 2.503 -10.955 1.00 94.88 91 GLN A O 1
ATOM 736 N N . LEU A 1 92 ? -13.227 1.661 -11.620 1.00 93.88 92 LEU A N 1
ATOM 737 C CA . LEU A 1 92 ? -13.802 0.690 -12.560 1.00 93.88 92 LEU A CA 1
ATOM 738 C C . LEU A 1 92 ? -14.709 -0.335 -11.860 1.00 93.88 92 LEU A C 1
ATOM 740 O O . LEU A 1 92 ? -15.852 -0.513 -12.279 1.00 93.88 92 LEU A O 1
ATOM 744 N N . VAL A 1 93 ? -14.264 -0.948 -10.756 1.00 93.88 93 VAL A N 1
ATOM 745 C CA . VAL A 1 93 ? -15.111 -1.906 -10.009 1.00 93.88 93 VAL A CA 1
ATOM 746 C C . VAL A 1 93 ? -16.294 -1.235 -9.314 1.00 93.88 93 VAL A C 1
ATOM 748 O O . VAL A 1 93 ? -17.335 -1.857 -9.125 1.00 93.88 93 VAL A O 1
ATOM 751 N N . SER A 1 94 ? -16.166 0.037 -8.933 1.00 90.56 94 SER A N 1
ATOM 752 C CA . SER A 1 94 ? -17.262 0.784 -8.304 1.00 90.56 94 SER A CA 1
ATOM 753 C C . SER A 1 94 ? -18.348 1.169 -9.310 1.00 90.56 94 SER A C 1
ATOM 755 O O . SER A 1 94 ? -19.525 1.193 -8.963 1.00 90.56 94 SER A O 1
ATOM 757 N N . THR A 1 95 ? -17.966 1.458 -10.556 1.00 90.56 95 THR A N 1
ATOM 758 C CA . THR A 1 95 ? -18.904 1.844 -11.623 1.00 90.56 95 THR A CA 1
ATOM 759 C C . THR A 1 95 ? -19.516 0.644 -12.341 1.00 90.56 95 THR A C 1
ATOM 761 O O . THR A 1 95 ? -20.666 0.727 -12.765 1.00 90.56 95 THR A O 1
ATOM 764 N N . ASN A 1 96 ? -18.798 -0.482 -12.424 1.00 86.50 96 ASN A N 1
ATOM 765 C CA . ASN A 1 96 ? -19.256 -1.705 -13.086 1.00 86.50 96 ASN A CA 1
ATOM 766 C C . ASN A 1 96 ? -19.069 -2.947 -12.186 1.00 86.50 96 ASN A C 1
ATOM 768 O O . ASN A 1 96 ? -18.323 -3.860 -12.538 1.00 86.50 96 ASN A O 1
ATOM 772 N N . PRO A 1 97 ? -19.754 -3.040 -11.030 1.00 74.62 97 PRO A N 1
ATOM 773 C CA . PRO A 1 97 ? -19.507 -4.105 -10.049 1.00 74.62 97 PRO A CA 1
ATOM 774 C C . PRO A 1 97 ? -19.791 -5.517 -10.585 1.00 74.62 97 PRO A C 1
ATOM 776 O O . PRO A 1 97 ? -19.172 -6.485 -10.147 1.00 74.62 97 PRO A O 1
ATOM 779 N N . SER A 1 98 ? -20.690 -5.645 -11.564 1.00 78.56 98 SER A N 1
ATOM 780 C CA . SER A 1 98 ? -21.051 -6.920 -12.201 1.00 78.56 98 SER A CA 1
ATOM 781 C C . SER A 1 98 ? -20.167 -7.292 -13.397 1.00 78.56 98 SER A C 1
ATOM 783 O O . SER A 1 98 ? -20.482 -8.243 -14.115 1.00 78.56 98 SER A O 1
ATOM 785 N N . GLU A 1 99 ? -19.091 -6.546 -13.661 1.00 79.75 99 GLU A N 1
ATOM 786 C CA . GLU A 1 99 ? -18.183 -6.869 -14.755 1.00 79.75 99 GLU A CA 1
ATOM 787 C C . GLU A 1 99 ? -17.521 -8.232 -14.517 1.00 79.75 99 GLU A C 1
ATOM 789 O O . GLU A 1 99 ? -17.059 -8.557 -13.424 1.00 79.75 99 GLU A O 1
ATOM 794 N N . LYS A 1 100 ? -17.410 -9.040 -15.578 1.00 81.31 100 LYS A N 1
ATOM 795 C CA . LYS A 1 100 ? -16.765 -10.363 -15.521 1.00 81.31 100 LYS A CA 1
ATOM 796 C C . LYS A 1 100 ? -15.331 -10.306 -14.964 1.00 81.31 100 LYS A C 1
ATOM 798 O O . LYS A 1 100 ? -14.828 -11.318 -14.494 1.00 81.31 100 LYS A O 1
ATOM 803 N N . ARG A 1 101 ? -14.685 -9.135 -15.028 1.00 86.62 101 ARG A N 1
ATOM 804 C CA . ARG A 1 101 ? -13.306 -8.892 -14.585 1.00 86.62 101 ARG A CA 1
ATOM 805 C C . ARG A 1 101 ? -13.181 -8.241 -13.209 1.00 86.62 101 ARG A C 1
ATOM 807 O O . ARG A 1 101 ? -12.058 -7.955 -12.802 1.00 86.62 101 ARG A O 1
ATOM 814 N N . THR A 1 102 ? -14.275 -8.035 -12.470 1.00 91.69 102 THR A N 1
ATOM 815 C CA . THR A 1 102 ? -14.231 -7.414 -11.133 1.00 91.69 102 THR A CA 1
ATOM 816 C C . THR A 1 102 ? -13.218 -8.100 -10.213 1.00 91.69 102 THR A C 1
ATOM 818 O O . THR A 1 102 ? -12.428 -7.420 -9.565 1.00 91.69 102 THR A O 1
ATOM 821 N N . SER A 1 103 ? -13.158 -9.437 -10.209 1.00 93.75 103 SER A N 1
ATOM 822 C CA . SER A 1 103 ? -12.172 -10.184 -9.414 1.00 93.75 103 SER A CA 1
ATOM 823 C C . SER A 1 103 ? -10.725 -9.894 -9.817 1.00 93.75 103 SER A C 1
ATOM 825 O O . SER A 1 103 ? -9.851 -9.792 -8.959 1.00 93.75 103 SER A O 1
ATOM 827 N N . ASP A 1 104 ? -10.457 -9.732 -11.113 1.00 96.00 104 ASP A N 1
ATOM 828 C CA . ASP A 1 104 ? -9.112 -9.464 -11.623 1.00 96.00 104 ASP A CA 1
ATOM 829 C C . ASP A 1 104 ? -8.674 -8.024 -11.327 1.00 96.00 104 ASP A C 1
ATOM 831 O O . ASP A 1 104 ? -7.498 -7.772 -11.046 1.00 96.00 104 ASP A O 1
ATOM 835 N N . TYR A 1 105 ? -9.613 -7.076 -11.355 1.00 96.88 105 TYR A N 1
ATOM 836 C CA . TYR A 1 105 ? -9.368 -5.699 -10.931 1.00 96.88 105 TYR A CA 1
ATOM 837 C C . TYR A 1 105 ? -9.107 -5.623 -9.425 1.00 96.88 105 TYR A C 1
ATOM 839 O O . TYR A 1 105 ? -8.124 -5.004 -9.021 1.00 96.88 105 TYR A O 1
ATOM 847 N N . LEU A 1 106 ? -9.905 -6.315 -8.603 1.00 97.12 106 LEU A N 1
ATOM 848 C CA . LEU A 1 106 ? -9.669 -6.413 -7.158 1.00 97.12 106 LEU A CA 1
ATOM 849 C C . LEU A 1 106 ? -8.300 -7.021 -6.854 1.00 97.12 106 LEU A C 1
ATOM 851 O O . LEU A 1 106 ? -7.555 -6.467 -6.055 1.00 97.12 106 LEU A O 1
ATOM 855 N N . LYS A 1 107 ? -7.903 -8.078 -7.568 1.00 97.94 107 LYS A N 1
ATOM 856 C CA . LYS A 1 107 ? -6.560 -8.654 -7.436 1.00 97.94 107 LYS A CA 1
ATOM 857 C C . LYS A 1 107 ? -5.453 -7.653 -7.779 1.00 97.94 107 LYS A C 1
ATOM 859 O O . LYS A 1 107 ? -4.445 -7.602 -7.077 1.00 97.94 107 LYS A O 1
ATOM 864 N N . LEU A 1 108 ? -5.608 -6.860 -8.843 1.00 98.56 108 LEU A N 1
ATOM 865 C CA . LEU A 1 108 ? -4.631 -5.822 -9.188 1.00 98.56 108 LEU A CA 1
ATOM 866 C C . LEU A 1 108 ? -4.532 -4.751 -8.089 1.00 98.56 108 LEU A C 1
ATOM 868 O O . LEU A 1 108 ? -3.422 -4.353 -7.733 1.00 98.56 108 LEU A O 1
ATOM 872 N N . ILE A 1 109 ? -5.669 -4.337 -7.523 1.00 98.56 109 ILE A N 1
ATOM 873 C CA . ILE A 1 109 ? -5.729 -3.408 -6.386 1.00 98.56 109 ILE A CA 1
ATOM 874 C C . ILE A 1 109 ? -4.993 -4.002 -5.179 1.00 98.56 109 ILE A C 1
ATOM 876 O O . ILE A 1 109 ? -4.101 -3.344 -4.644 1.00 98.56 109 ILE A O 1
ATOM 880 N N . SER A 1 110 ? -5.281 -5.251 -4.797 1.00 98.56 110 SER A N 1
ATOM 881 C CA . SER A 1 110 ? -4.628 -5.916 -3.659 1.00 98.56 110 SER A CA 1
ATOM 882 C C . SER A 1 110 ? -3.109 -6.011 -3.837 1.00 98.56 110 SER A C 1
ATOM 884 O O . SER A 1 110 ? -2.357 -5.755 -2.896 1.00 98.56 110 SER A O 1
ATOM 886 N N . LEU A 1 111 ? -2.630 -6.294 -5.055 1.00 98.81 111 LEU A N 1
ATOM 887 C CA . LEU A 1 111 ? -1.196 -6.308 -5.372 1.00 98.81 111 LEU A CA 1
ATOM 888 C C . LEU A 1 111 ? -0.556 -4.915 -5.256 1.00 98.81 111 LEU A C 1
ATOM 890 O O . LEU A 1 111 ? 0.554 -4.791 -4.736 1.00 98.81 111 LEU A O 1
ATOM 894 N N . ALA A 1 112 ? -1.245 -3.866 -5.710 1.00 98.75 112 ALA A N 1
ATOM 895 C CA . ALA A 1 112 ? -0.753 -2.495 -5.597 1.00 98.75 112 ALA A CA 1
ATOM 896 C C . ALA A 1 112 ? -0.700 -2.031 -4.132 1.00 98.75 112 ALA A C 1
ATOM 898 O O . ALA A 1 112 ? 0.310 -1.469 -3.701 1.00 98.75 112 ALA A O 1
ATOM 899 N N . VAL A 1 113 ? -1.732 -2.342 -3.342 1.00 98.75 113 VAL A N 1
ATOM 900 C CA . VAL A 1 113 ? -1.771 -2.072 -1.895 1.00 98.75 113 VAL A CA 1
ATOM 901 C C . VAL A 1 113 ? -0.641 -2.810 -1.175 1.00 98.75 113 VAL A C 1
ATOM 903 O O . VAL A 1 113 ? 0.063 -2.202 -0.369 1.00 98.75 113 VAL A O 1
ATOM 906 N N . ALA A 1 114 ? -0.399 -4.084 -1.499 1.00 98.69 114 ALA A N 1
ATOM 907 C CA . ALA A 1 114 ? 0.726 -4.839 -0.948 1.00 98.69 114 ALA A CA 1
ATOM 908 C C . ALA A 1 114 ? 2.081 -4.191 -1.295 1.00 98.69 114 ALA A C 1
ATOM 910 O O . ALA A 1 114 ? 2.952 -4.062 -0.433 1.00 98.69 114 ALA A O 1
ATOM 911 N N . GLY A 1 115 ? 2.250 -3.705 -2.530 1.00 98.62 115 GLY A N 1
ATOM 912 C CA . GLY A 1 115 ? 3.456 -2.984 -2.940 1.00 98.62 115 GLY A CA 1
ATOM 913 C C . GLY A 1 115 ? 3.690 -1.693 -2.149 1.00 98.62 115 GLY A C 1
ATOM 914 O O . GLY A 1 115 ? 4.810 -1.447 -1.696 1.00 98.62 115 GLY A O 1
ATOM 915 N N . ILE A 1 116 ? 2.638 -0.906 -1.906 1.00 98.50 116 ILE A N 1
ATOM 916 C CA . ILE A 1 116 ? 2.716 0.292 -1.053 1.00 98.50 116 ILE A CA 1
ATOM 917 C C . ILE A 1 116 ? 3.039 -0.095 0.394 1.00 98.50 116 ILE A C 1
ATOM 919 O O . ILE A 1 116 ? 3.902 0.533 1.006 1.00 98.50 116 ILE A O 1
ATOM 923 N N . CYS A 1 117 ? 2.408 -1.147 0.925 1.00 98.56 117 CYS A N 1
ATOM 924 C CA . CYS A 1 117 ? 2.664 -1.666 2.271 1.00 98.56 117 CYS A CA 1
ATOM 925 C C . CYS A 1 117 ? 4.140 -2.045 2.470 1.00 98.56 117 CYS A C 1
ATOM 927 O O . CYS A 1 117 ? 4.760 -1.695 3.481 1.00 98.56 117 CYS A O 1
ATOM 929 N N . ASN A 1 118 ? 4.737 -2.692 1.471 1.00 98.62 118 ASN A N 1
ATOM 930 C CA . ASN A 1 118 ? 6.160 -3.008 1.476 1.00 98.62 118 ASN A CA 1
ATOM 931 C C . ASN A 1 118 ? 7.027 -1.744 1.433 1.00 98.62 118 ASN A C 1
ATOM 933 O O . ASN A 1 118 ? 7.992 -1.646 2.189 1.00 98.62 118 ASN A O 1
ATOM 937 N N . LEU A 1 119 ? 6.670 -0.748 0.615 1.00 97.81 119 LEU A N 1
ATOM 938 C CA . LEU A 1 119 ? 7.410 0.516 0.539 1.00 97.81 119 LEU A CA 1
ATOM 939 C C . LEU A 1 119 ? 7.406 1.283 1.867 1.00 97.81 119 LEU A C 1
ATOM 941 O O . LEU A 1 119 ? 8.469 1.718 2.310 1.00 97.81 119 LEU A O 1
ATOM 945 N N . VAL A 1 120 ? 6.250 1.434 2.521 1.00 96.25 120 VAL A N 1
ATOM 946 C CA . VAL A 1 120 ? 6.166 2.151 3.810 1.00 96.25 120 VAL A CA 1
ATOM 947 C C . VAL A 1 120 ? 6.861 1.392 4.935 1.00 96.25 120 VAL A C 1
ATOM 949 O O . VAL A 1 120 ? 7.417 2.014 5.837 1.00 96.25 120 VAL A O 1
ATOM 952 N N . THR A 1 121 ? 6.887 0.061 4.876 1.00 96.50 121 THR A N 1
ATOM 953 C CA . THR A 1 121 ? 7.604 -0.760 5.859 1.00 96.50 121 THR A CA 1
ATOM 954 C C . THR A 1 121 ? 9.120 -0.614 5.679 1.00 96.50 121 THR A C 1
ATOM 956 O O . THR A 1 121 ? 9.855 -0.447 6.654 1.00 96.50 121 THR A O 1
ATOM 959 N N . SER A 1 122 ? 9.595 -0.592 4.431 1.00 95.81 122 SER A N 1
ATOM 960 C CA . SER A 1 122 ? 11.025 -0.561 4.100 1.00 95.81 122 SER A CA 1
ATOM 961 C C . SER A 1 122 ? 11.643 0.843 4.047 1.00 95.81 122 SER A C 1
ATOM 963 O O . SER A 1 122 ? 12.865 0.959 4.118 1.00 95.81 122 SER A O 1
ATOM 965 N N . SER A 1 123 ? 10.853 1.915 3.913 1.00 94.31 123 SER A N 1
ATOM 966 C CA . SER A 1 123 ? 11.375 3.268 3.656 1.00 94.31 123 SER A CA 1
ATOM 967 C C . SER A 1 123 ? 10.766 4.348 4.548 1.00 94.31 123 SER A C 1
ATOM 969 O O . SER A 1 123 ? 9.591 4.693 4.431 1.00 94.31 123 SER A O 1
ATOM 971 N N . GLN A 1 124 ? 11.615 4.973 5.370 1.00 90.69 124 GLN A N 1
ATOM 972 C CA . GLN A 1 124 ? 11.260 6.166 6.145 1.00 90.69 124 GLN A CA 1
ATOM 973 C C . GLN A 1 124 ? 10.865 7.342 5.242 1.00 90.69 124 GLN A C 1
ATOM 975 O O . GLN A 1 124 ? 9.914 8.053 5.548 1.00 90.69 124 GLN A O 1
ATOM 980 N N . THR A 1 125 ? 11.553 7.523 4.111 1.00 90.81 125 THR A N 1
ATOM 981 C CA . THR A 1 125 ? 11.250 8.595 3.153 1.00 90.81 125 THR A CA 1
ATOM 982 C C . THR A 1 125 ? 9.837 8.462 2.596 1.00 90.81 125 THR A C 1
ATOM 984 O O . THR A 1 125 ? 9.117 9.452 2.540 1.00 90.81 125 THR A O 1
ATOM 987 N N . ILE A 1 126 ? 9.408 7.243 2.249 1.00 92.88 126 ILE A N 1
ATOM 988 C CA . ILE A 1 126 ? 8.037 7.006 1.775 1.00 92.88 126 ILE A CA 1
ATOM 989 C C . ILE A 1 126 ? 7.024 7.285 2.888 1.00 92.88 126 ILE A C 1
ATOM 991 O O . ILE A 1 126 ? 6.010 7.928 2.623 1.00 92.88 126 ILE A O 1
ATOM 995 N N . ARG A 1 127 ? 7.292 6.850 4.130 1.00 91.88 127 ARG A N 1
ATOM 996 C CA . ARG A 1 127 ? 6.392 7.140 5.261 1.00 91.88 127 ARG A CA 1
ATOM 997 C C . ARG A 1 127 ? 6.149 8.640 5.419 1.00 91.88 127 ARG A C 1
ATOM 999 O O . ARG A 1 127 ? 4.999 9.036 5.557 1.00 91.88 127 ARG A O 1
ATOM 1006 N N . LEU A 1 128 ? 7.209 9.444 5.321 1.00 87.31 128 LEU A N 1
ATOM 1007 C CA . LEU A 1 128 ? 7.146 10.908 5.388 1.00 87.31 128 LEU A CA 1
ATOM 1008 C C . LEU A 1 128 ? 6.450 11.553 4.183 1.00 87.31 128 LEU A C 1
ATOM 1010 O O . LEU A 1 128 ? 5.676 12.496 4.322 1.00 87.31 128 LEU A O 1
ATOM 1014 N N . GLN A 1 129 ? 6.712 11.059 2.975 1.00 88.50 129 GLN A N 1
ATOM 1015 C CA . GLN A 1 129 ? 6.069 11.596 1.776 1.00 88.50 129 GLN A CA 1
ATOM 1016 C C . GLN A 1 129 ? 4.555 11.366 1.802 1.00 88.50 129 GLN A C 1
ATOM 1018 O O . GLN A 1 129 ? 3.791 12.289 1.517 1.00 88.50 129 GLN A O 1
ATOM 1023 N N . LEU A 1 130 ? 4.126 10.156 2.172 1.00 89.44 130 LEU A N 1
ATOM 1024 C CA . LEU A 1 130 ? 2.710 9.795 2.215 1.00 89.44 130 LEU A CA 1
ATOM 1025 C C . LEU A 1 130 ? 1.979 10.404 3.419 1.00 89.44 130 LEU A C 1
ATOM 1027 O O . LEU A 1 130 ? 0.790 10.696 3.312 1.00 89.44 130 LEU A O 1
ATOM 1031 N N . SER A 1 131 ? 2.669 10.644 4.538 1.00 85.12 131 SER A N 1
ATOM 1032 C CA . SER A 1 131 ? 2.080 11.305 5.707 1.00 85.12 131 SER A CA 1
ATOM 1033 C C . SER A 1 131 ? 1.747 12.775 5.444 1.00 85.12 131 SER A C 1
ATOM 1035 O O . SER A 1 131 ? 0.731 13.261 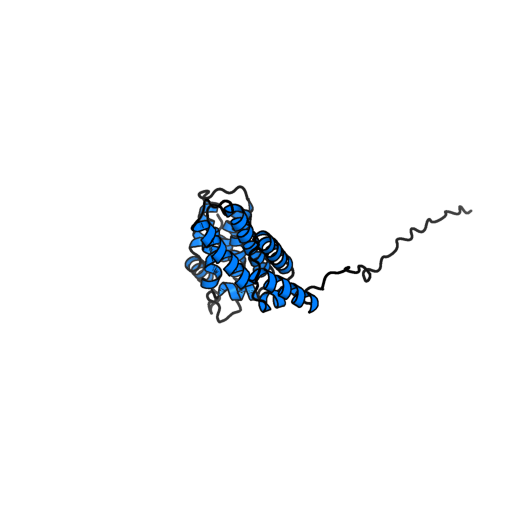5.926 1.00 85.12 131 SER A O 1
ATOM 1037 N N . HIS A 1 132 ? 2.563 13.495 4.667 1.00 78.94 132 HIS A N 1
ATOM 1038 C CA . HIS A 1 132 ? 2.365 14.934 4.431 1.00 78.94 132 HIS A CA 1
ATOM 1039 C C . HIS A 1 132 ? 1.380 15.245 3.299 1.00 78.94 132 HIS A C 1
ATOM 1041 O O . HIS A 1 132 ? 0.949 16.389 3.156 1.00 78.94 132 HIS A O 1
ATOM 1047 N N . LYS A 1 133 ? 1.022 14.247 2.484 1.00 79.81 133 LYS A N 1
ATOM 1048 C CA . LYS A 1 133 ? 0.144 14.405 1.320 1.00 79.81 133 LYS A CA 1
ATOM 1049 C C . LYS A 1 133 ? -1.062 13.474 1.419 1.00 79.81 133 LYS A C 1
ATOM 1051 O O . LYS A 1 133 ? -1.256 12.589 0.592 1.00 79.81 133 LYS A O 1
ATOM 1056 N N . SER A 1 134 ? -1.899 13.687 2.434 1.00 73.25 134 SER A N 1
ATOM 1057 C CA . SER A 1 134 ? -3.074 12.842 2.715 1.00 73.25 134 SER A CA 1
ATOM 1058 C C . SER A 1 134 ? -4.044 12.709 1.528 1.00 73.25 134 SER A C 1
ATOM 1060 O O . SER A 1 134 ? -4.676 11.670 1.346 1.00 73.25 134 SER A O 1
ATOM 1062 N N . GLN A 1 135 ? -4.125 13.730 0.674 1.00 80.31 135 GLN A N 1
ATOM 1063 C CA . GLN A 1 135 ? -4.895 13.701 -0.574 1.00 80.31 135 GLN A CA 1
ATOM 1064 C C . GLN A 1 135 ? -4.378 12.667 -1.591 1.00 80.31 135 GLN A C 1
ATOM 1066 O O . GLN A 1 135 ? -5.183 12.042 -2.290 1.00 80.31 135 GLN A O 1
ATOM 1071 N N . ASP A 1 136 ? -3.065 12.430 -1.636 1.00 83.44 136 ASP A N 1
ATOM 1072 C CA . ASP A 1 136 ? -2.439 11.495 -2.574 1.00 83.44 136 ASP A CA 1
ATOM 1073 C C . ASP A 1 136 ? -2.804 10.058 -2.182 1.00 83.44 136 ASP A C 1
ATOM 1075 O O . ASP A 1 136 ? -3.108 9.238 -3.041 1.00 83.44 136 ASP A O 1
ATOM 1079 N N . ILE A 1 137 ? -2.916 9.772 -0.881 1.00 89.94 137 ILE A N 1
ATOM 1080 C CA . ILE A 1 137 ? -3.336 8.459 -0.367 1.00 89.94 137 ILE A CA 1
ATOM 1081 C C . ILE A 1 137 ? -4.856 8.275 -0.267 1.00 89.94 137 ILE A C 1
ATOM 1083 O O . ILE A 1 137 ? -5.309 7.233 0.208 1.00 89.94 137 ILE A O 1
ATOM 1087 N N . SER A 1 138 ? -5.657 9.226 -0.763 1.00 91.00 138 SER A N 1
ATOM 1088 C CA . SER A 1 138 ? -7.124 9.119 -0.763 1.00 91.00 138 SER A CA 1
ATOM 1089 C C . SER A 1 138 ? -7.687 7.812 -1.348 1.00 91.00 138 SER A C 1
ATOM 1091 O O . SER A 1 138 ? -8.673 7.317 -0.794 1.00 91.00 138 SER A O 1
ATOM 1093 N N . PRO A 1 139 ? -7.084 7.170 -2.376 1.00 96.25 139 PRO A N 1
ATOM 1094 C CA . PRO A 1 139 ? -7.572 5.878 -2.856 1.00 96.25 139 PRO A CA 1
ATOM 1095 C C . PRO A 1 139 ? -7.540 4.777 -1.791 1.00 96.25 139 PRO A C 1
ATOM 1097 O O . PRO A 1 139 ? -8.409 3.911 -1.803 1.00 96.25 139 PRO A O 1
ATOM 1100 N N . LEU A 1 140 ? -6.607 4.821 -0.832 1.00 97.00 140 LEU A N 1
ATOM 1101 C CA . LEU A 1 140 ? -6.529 3.832 0.249 1.00 97.00 140 LEU A CA 1
ATOM 1102 C C . LEU A 1 140 ? -7.711 3.936 1.224 1.00 97.00 140 LEU A C 1
ATOM 1104 O O . LEU A 1 140 ? -8.134 2.917 1.771 1.00 97.00 140 LEU A O 1
ATOM 1108 N N . PHE A 1 141 ? -8.285 5.131 1.410 1.00 95.19 141 PHE A N 1
ATOM 1109 C CA . PHE A 1 141 ? -9.523 5.292 2.184 1.00 95.19 141 PHE A CA 1
ATOM 1110 C C . PHE A 1 141 ? -10.706 4.630 1.485 1.00 95.19 141 PHE A C 1
ATOM 1112 O O . PHE A 1 141 ? -11.541 4.007 2.129 1.00 95.19 141 PHE A O 1
ATOM 1119 N N . ASN A 1 142 ? -10.751 4.707 0.159 1.00 95.94 142 ASN A N 1
ATOM 1120 C CA . ASN A 1 142 ? -11.812 4.063 -0.601 1.00 95.94 142 ASN A CA 1
ATOM 1121 C C . ASN A 1 142 ? -11.643 2.534 -0.590 1.00 95.94 142 ASN A C 1
ATOM 1123 O O . ASN A 1 142 ? -12.633 1.819 -0.468 1.00 95.94 142 ASN A O 1
ATOM 1127 N N . VAL A 1 143 ? -10.402 2.025 -0.657 1.00 97.50 143 VAL A N 1
ATOM 1128 C CA . VAL A 1 143 ? -10.119 0.580 -0.561 1.00 97.50 143 VAL A CA 1
ATOM 1129 C C . VAL A 1 143 ? -10.591 0.012 0.774 1.00 97.50 143 VAL A C 1
ATOM 1131 O O . VAL A 1 143 ? -11.302 -0.988 0.776 1.00 97.50 143 VAL A O 1
ATOM 1134 N N . ILE A 1 144 ? -10.242 0.645 1.903 1.00 95.75 144 ILE A N 1
ATOM 1135 C CA . ILE A 1 144 ? -10.584 0.106 3.233 1.00 95.75 144 ILE A CA 1
ATOM 1136 C C . ILE A 1 144 ? -12.101 0.081 3.497 1.00 95.75 144 ILE A C 1
ATOM 1138 O O . ILE A 1 144 ? -12.572 -0.628 4.381 1.00 95.75 144 ILE A O 1
ATOM 1142 N N . GLN A 1 145 ? -12.873 0.846 2.722 1.00 94.06 145 GLN A N 1
ATOM 1143 C CA . GLN A 1 145 ? -14.334 0.883 2.783 1.00 94.06 145 GLN A CA 1
ATOM 1144 C C . GLN A 1 145 ? -15.011 0.005 1.721 1.00 94.06 145 GLN A C 1
ATOM 1146 O O . GLN A 1 145 ? -16.233 -0.148 1.760 1.00 94.06 145 GLN A O 1
ATOM 1151 N N . TYR A 1 146 ? -14.265 -0.555 0.764 1.00 94.88 146 TYR A N 1
ATOM 1152 C CA . TYR A 1 146 ? -14.859 -1.297 -0.343 1.00 94.88 146 TYR A CA 1
ATOM 1153 C C . TYR A 1 146 ? -15.220 -2.732 0.082 1.00 94.88 146 TYR A C 1
ATOM 1155 O O . TYR A 1 146 ? -14.341 -3.490 0.492 1.00 94.88 146 TYR A O 1
ATOM 1163 N N . PRO A 1 147 ? -16.491 -3.156 -0.048 1.00 91.31 147 PRO A N 1
ATOM 1164 C CA . PRO A 1 147 ? -16.997 -4.369 0.601 1.00 91.31 147 PRO A CA 1
ATOM 1165 C C . PRO A 1 147 ? -16.468 -5.685 0.016 1.00 91.31 147 PRO A C 1
ATOM 1167 O O . PRO A 1 147 ? -16.583 -6.718 0.667 1.00 91.31 147 PRO A O 1
ATOM 1170 N N . LEU A 1 148 ? -15.929 -5.673 -1.207 1.00 92.38 148 LEU A N 1
ATOM 1171 C CA . LEU A 1 148 ? -15.420 -6.882 -1.872 1.00 92.38 148 LEU A CA 1
ATOM 1172 C C . LEU A 1 148 ? -13.893 -7.016 -1.796 1.00 92.38 148 LEU A C 1
ATOM 1174 O O . LEU A 1 148 ? -13.342 -7.949 -2.378 1.00 92.38 148 LEU A O 1
ATOM 1178 N N . VAL A 1 149 ? -13.201 -6.082 -1.135 1.00 93.75 149 VAL A N 1
ATOM 1179 C CA . VAL A 1 149 ? -11.754 -6.192 -0.915 1.00 93.75 149 VAL A CA 1
ATOM 1180 C C . VAL A 1 149 ? -11.487 -7.308 0.092 1.00 93.75 149 VAL A C 1
ATOM 1182 O O . VAL A 1 149 ? -12.171 -7.429 1.108 1.00 93.75 149 VAL A O 1
ATOM 1185 N N . ASP A 1 150 ? -10.489 -8.137 -0.202 1.00 93.31 150 ASP A N 1
ATOM 1186 C CA . ASP A 1 150 ? -10.142 -9.276 0.635 1.00 93.31 150 ASP A CA 1
ATOM 1187 C C . ASP A 1 150 ? -9.495 -8.850 1.977 1.00 93.31 150 ASP A C 1
ATOM 1189 O O . ASP A 1 150 ? -8.873 -7.784 2.070 1.00 93.31 150 ASP A O 1
ATOM 1193 N N . PRO A 1 151 ? -9.605 -9.675 3.038 1.00 95.44 151 PRO A N 1
ATOM 1194 C CA . PRO A 1 151 ? -9.054 -9.348 4.354 1.00 95.44 151 PRO A CA 1
ATOM 1195 C C . PRO A 1 151 ? -7.547 -9.069 4.381 1.00 95.44 151 PRO A C 1
ATOM 1197 O O . PRO A 1 151 ? -7.097 -8.256 5.191 1.00 95.44 151 PRO A O 1
ATOM 1200 N N . GLU A 1 152 ? -6.761 -9.705 3.508 1.00 95.94 152 GLU A N 1
ATOM 1201 C CA . GLU A 1 152 ? -5.313 -9.493 3.445 1.00 95.94 152 GLU A CA 1
ATOM 1202 C C . GLU A 1 152 ? -4.990 -8.096 2.905 1.00 95.94 152 GLU A C 1
ATOM 1204 O O . GLU A 1 152 ? -4.145 -7.390 3.464 1.00 95.94 152 GLU A O 1
ATOM 1209 N N . CYS A 1 153 ? -5.710 -7.648 1.878 1.00 97.56 153 CYS A N 1
ATOM 1210 C CA . CYS A 1 153 ? -5.615 -6.280 1.386 1.00 97.56 153 CYS A CA 1
ATOM 1211 C C . CYS A 1 153 ? -6.015 -5.257 2.465 1.00 97.56 153 CYS A C 1
ATOM 1213 O O . CYS A 1 153 ? -5.311 -4.262 2.650 1.00 97.56 153 CYS A O 1
ATOM 1215 N N . LEU A 1 154 ? -7.079 -5.513 3.236 1.00 97.69 154 LEU A N 1
ATOM 1216 C CA . LEU A 1 154 ? -7.467 -4.650 4.365 1.00 97.69 154 LEU A CA 1
ATOM 1217 C C . LEU A 1 154 ? -6.384 -4.606 5.460 1.00 97.69 154 LEU A C 1
ATOM 1219 O O . LEU A 1 154 ? -6.114 -3.542 6.026 1.00 97.69 154 LEU A O 1
ATOM 1223 N N . ALA A 1 155 ? -5.717 -5.732 5.731 1.00 97.69 155 ALA A N 1
ATOM 1224 C CA . ALA A 1 155 ? -4.609 -5.796 6.684 1.00 97.69 155 ALA A CA 1
ATOM 1225 C C . ALA A 1 155 ? -3.406 -4.976 6.196 1.00 97.69 155 ALA A C 1
ATOM 1227 O O . ALA A 1 155 ? -2.789 -4.249 6.982 1.00 97.69 155 ALA A O 1
ATOM 1228 N N . ASN A 1 156 ? -3.112 -5.020 4.896 1.00 98.31 156 ASN A N 1
ATOM 1229 C CA . ASN A 1 156 ? -2.092 -4.172 4.284 1.00 98.31 156 ASN A CA 1
ATOM 1230 C C . ASN A 1 156 ? -2.474 -2.683 4.366 1.00 98.31 156 ASN A C 1
ATOM 1232 O O . ASN A 1 156 ? -1.621 -1.869 4.714 1.00 98.31 156 ASN A O 1
ATOM 1236 N N . CYS A 1 157 ? -3.745 -2.314 4.156 1.00 98.06 157 CYS A N 1
ATOM 1237 C CA . CYS A 1 157 ? -4.218 -0.939 4.369 1.00 98.06 157 CYS A CA 1
ATOM 1238 C C . CYS A 1 157 ? -3.974 -0.463 5.808 1.00 98.06 157 CYS A C 1
ATOM 1240 O O . CYS A 1 157 ? -3.365 0.589 6.005 1.00 98.06 157 CYS A O 1
ATOM 1242 N N . LEU A 1 158 ? -4.391 -1.234 6.818 1.00 97.75 158 LEU A N 1
ATOM 1243 C CA . LEU A 1 158 ? -4.135 -0.882 8.221 1.00 97.75 158 LEU A CA 1
ATOM 1244 C C . LEU A 1 158 ? -2.637 -0.773 8.517 1.00 97.75 158 LEU A C 1
ATOM 1246 O O . LEU A 1 158 ? -2.208 0.174 9.171 1.00 97.75 158 LEU A O 1
ATOM 1250 N N . THR A 1 159 ? -1.833 -1.697 7.994 1.00 97.75 159 THR A N 1
ATOM 1251 C CA . THR A 1 159 ? -0.373 -1.666 8.156 1.00 97.75 159 THR A CA 1
ATOM 1252 C C . THR A 1 159 ? 0.232 -0.401 7.549 1.00 97.75 159 THR A C 1
ATOM 1254 O O . THR A 1 159 ? 1.127 0.195 8.156 1.00 97.75 159 THR A O 1
ATOM 1257 N N . ILE A 1 160 ? -0.277 0.058 6.399 1.00 97.50 160 ILE A N 1
ATOM 1258 C CA . ILE A 1 160 ? 0.129 1.333 5.802 1.00 97.50 160 ILE A CA 1
ATOM 1259 C C . ILE A 1 160 ? -0.179 2.490 6.747 1.00 97.50 160 ILE A C 1
ATOM 1261 O O . ILE A 1 160 ? 0.727 3.260 7.067 1.00 97.50 160 ILE A O 1
ATOM 1265 N N . PHE A 1 161 ? -1.418 2.585 7.237 1.00 95.50 161 PHE A N 1
ATOM 1266 C CA . PHE A 1 161 ? -1.826 3.669 8.130 1.00 95.50 161 PHE A CA 1
ATOM 1267 C C . PHE A 1 161 ? -1.041 3.679 9.443 1.00 95.50 161 PHE A C 1
ATOM 1269 O O . PHE A 1 161 ? -0.580 4.739 9.856 1.00 95.50 161 PHE A O 1
ATOM 1276 N N . ILE A 1 162 ? -0.796 2.515 10.049 1.00 95.25 162 ILE A N 1
ATOM 1277 C CA . ILE A 1 162 ? 0.045 2.388 11.250 1.00 95.25 162 ILE A CA 1
ATOM 1278 C C . ILE A 1 162 ? 1.459 2.909 10.977 1.00 95.25 162 ILE A C 1
ATOM 1280 O O . ILE A 1 162 ? 1.990 3.686 11.767 1.00 95.25 162 ILE A O 1
ATOM 1284 N N . ASN A 1 163 ? 2.068 2.525 9.850 1.00 93.81 163 ASN A N 1
ATOM 1285 C CA . ASN A 1 163 ? 3.422 2.963 9.514 1.00 93.81 163 ASN A CA 1
ATOM 1286 C C . ASN A 1 163 ? 3.492 4.473 9.276 1.00 93.81 163 ASN A C 1
ATOM 1288 O O . ASN A 1 163 ? 4.389 5.120 9.805 1.00 93.81 163 ASN A O 1
ATOM 1292 N N . ILE A 1 164 ? 2.565 5.054 8.510 1.00 91.31 164 ILE A N 1
ATOM 1293 C CA . ILE A 1 164 ? 2.594 6.500 8.234 1.00 91.31 164 ILE A CA 1
ATOM 1294 C C . ILE A 1 164 ? 2.115 7.342 9.420 1.00 91.31 164 ILE A C 1
ATOM 1296 O O . ILE A 1 164 ? 2.394 8.532 9.434 1.00 91.31 164 ILE A O 1
ATOM 1300 N N . CYS A 1 165 ? 1.426 6.762 10.409 1.00 89.50 165 CYS A N 1
ATOM 1301 C CA . CYS A 1 165 ? 0.978 7.446 11.631 1.00 89.50 165 CYS A CA 1
ATOM 1302 C C . CYS A 1 165 ? 1.834 7.106 12.860 1.00 89.50 165 CYS A C 1
ATOM 1304 O O . CYS A 1 165 ? 1.484 7.494 13.972 1.00 89.50 165 CYS A O 1
ATOM 1306 N N . ALA A 1 166 ? 2.936 6.371 12.709 1.00 86.62 166 ALA A N 1
ATOM 1307 C CA . ALA A 1 166 ? 3.797 6.052 13.838 1.00 86.62 166 ALA A CA 1
ATOM 1308 C C . ALA A 1 166 ? 4.490 7.334 14.348 1.00 86.62 166 ALA A C 1
ATOM 1310 O O . ALA A 1 166 ? 5.132 8.023 13.552 1.00 86.62 166 ALA A O 1
ATOM 1311 N N . PRO A 1 167 ? 4.436 7.659 15.657 1.00 79.62 167 PRO A N 1
ATOM 1312 C CA . PRO A 1 167 ? 5.047 8.880 16.191 1.00 79.62 167 PRO A CA 1
ATOM 1313 C C . PRO A 1 167 ? 6.532 9.013 15.838 1.00 79.62 167 PRO A C 1
ATOM 1315 O O . PRO A 1 167 ? 6.997 10.093 15.482 1.00 79.62 167 PRO A O 1
ATOM 1318 N N . SER A 1 168 ? 7.269 7.897 15.852 1.00 77.75 168 SER A N 1
ATOM 1319 C CA . SER A 1 168 ? 8.694 7.837 15.498 1.00 77.75 168 SER A CA 1
ATOM 1320 C C . SER A 1 168 ? 9.008 8.350 14.093 1.00 77.75 168 SER A C 1
ATOM 1322 O O . SER A 1 168 ? 10.137 8.767 13.846 1.00 77.75 168 SER A O 1
ATOM 1324 N N . VAL A 1 169 ? 8.030 8.350 13.185 1.00 76.62 169 VAL A N 1
ATOM 1325 C CA . VAL A 1 169 ? 8.195 8.879 11.832 1.00 76.62 169 VAL A CA 1
ATOM 1326 C C . VAL A 1 169 ? 8.273 10.403 11.846 1.00 76.62 169 VAL A C 1
ATOM 1328 O O . VAL A 1 169 ? 9.011 10.963 11.044 1.00 76.62 169 VAL A O 1
ATOM 1331 N N . HIS A 1 170 ? 7.575 11.062 12.773 1.00 74.19 170 HIS A N 1
ATOM 1332 C CA . HIS A 1 170 ? 7.258 12.494 12.699 1.00 74.19 170 HIS A CA 1
ATOM 1333 C C . HIS A 1 170 ? 7.997 13.364 13.711 1.00 74.19 170 HIS A C 1
ATOM 1335 O O . HIS A 1 170 ? 8.026 14.580 13.557 1.00 74.19 170 HIS A O 1
ATOM 1341 N N . LEU A 1 171 ? 8.630 12.768 14.726 1.00 66.00 171 LEU A N 1
ATOM 1342 C CA . LEU A 1 171 ? 9.286 13.496 15.825 1.00 66.00 171 LEU A CA 1
ATOM 1343 C C . LEU A 1 171 ? 10.471 14.390 15.404 1.00 66.00 171 LEU A C 1
ATOM 1345 O O . LEU A 1 171 ? 10.958 15.162 16.225 1.00 66.00 171 LEU A O 1
ATOM 1349 N N . GLN A 1 172 ? 10.957 14.291 14.164 1.00 63.81 172 GLN A N 1
ATOM 1350 C CA . GLN A 1 172 ? 12.153 15.006 13.693 1.00 63.81 172 GLN A CA 1
ATOM 1351 C C . GLN A 1 172 ? 11.885 15.984 12.537 1.00 63.81 172 GLN A C 1
ATOM 1353 O O . GLN A 1 172 ? 12.802 16.680 12.107 1.00 63.81 172 GLN A O 1
ATOM 1358 N N . GLU A 1 173 ? 10.649 16.068 12.043 1.00 67.19 173 GLU A N 1
ATOM 1359 C CA . GLU A 1 173 ? 10.312 16.806 10.821 1.00 67.19 173 GLU A CA 1
ATOM 1360 C C . GLU A 1 173 ? 9.499 18.060 11.144 1.00 67.19 173 GLU A C 1
ATOM 1362 O O . GLU A 1 173 ? 8.299 17.984 11.389 1.00 67.19 173 GLU A O 1
ATOM 1367 N N . GLN A 1 174 ? 10.144 19.231 11.096 1.00 61.69 174 GLN A N 1
ATOM 1368 C CA . GLN A 1 174 ? 9.524 20.524 11.436 1.00 61.69 174 GLN A CA 1
ATOM 1369 C C . GLN A 1 174 ? 8.274 20.857 10.603 1.00 61.69 174 GLN A C 1
ATOM 1371 O O . GLN A 1 174 ? 7.434 21.633 11.049 1.00 61.69 174 GLN A O 1
ATOM 1376 N N . ASN A 1 175 ? 8.152 20.273 9.406 1.00 61.59 175 ASN A N 1
ATOM 1377 C CA . ASN A 1 175 ? 7.057 20.514 8.461 1.00 61.59 175 ASN A CA 1
ATOM 1378 C C . ASN A 1 175 ? 6.045 19.363 8.394 1.00 61.59 175 ASN A C 1
ATOM 1380 O O . ASN A 1 175 ? 5.243 19.312 7.459 1.00 61.59 175 ASN A O 1
ATOM 1384 N N . CYS A 1 176 ? 6.094 18.408 9.323 1.00 65.00 176 CYS A N 1
ATOM 1385 C CA . CYS A 1 176 ? 5.136 17.316 9.302 1.00 65.00 176 CYS A CA 1
ATOM 1386 C C . CYS A 1 176 ? 3.738 17.794 9.717 1.00 65.00 176 CYS A C 1
ATOM 1388 O O . CYS A 1 176 ? 3.576 18.516 10.695 1.00 65.00 176 CYS A O 1
ATOM 1390 N N . VAL A 1 177 ? 2.705 17.352 8.991 1.00 64.56 177 VAL A N 1
ATOM 1391 C CA . VAL A 1 177 ? 1.291 17.657 9.302 1.00 64.56 177 VAL A CA 1
ATOM 1392 C C . VAL A 1 177 ? 0.839 17.122 10.667 1.00 64.56 177 VAL A C 1
ATOM 1394 O O . VAL A 1 177 ? -0.217 17.515 11.156 1.00 64.56 177 VAL A O 1
ATOM 1397 N N . TYR A 1 178 ? 1.625 16.227 11.268 1.00 69.62 178 TYR A N 1
ATOM 1398 C CA . TYR A 1 178 ? 1.457 15.714 12.626 1.00 69.62 178 TYR A CA 1
ATOM 1399 C C . TYR A 1 178 ? 2.507 16.258 13.607 1.00 69.62 178 TYR A C 1
ATOM 1401 O O . TYR A 1 178 ? 2.445 15.934 14.792 1.00 69.62 178 TYR A O 1
ATOM 1409 N N . PHE A 1 179 ? 3.502 17.023 13.140 1.00 61.81 179 PHE A N 1
ATOM 1410 C CA . PHE A 1 179 ? 4.541 17.565 14.008 1.00 61.81 179 PHE A CA 1
ATOM 1411 C C . PHE A 1 179 ? 3.980 18.681 14.868 1.00 61.81 179 PHE A C 1
ATOM 1413 O O . PHE A 1 179 ? 3.398 19.651 14.385 1.00 61.81 179 PHE A O 1
ATOM 1420 N N . GLU A 1 180 ? 4.233 18.553 16.163 1.00 60.66 180 GLU A N 1
ATOM 1421 C CA . GLU A 1 180 ? 3.961 19.597 17.124 1.00 60.66 180 GLU A CA 1
ATOM 1422 C C . GLU A 1 180 ? 5.256 19.999 17.832 1.00 60.66 180 GLU A C 1
ATOM 1424 O O . GLU A 1 180 ? 5.948 19.124 18.364 1.00 60.66 180 GLU A O 1
ATOM 1429 N N . PRO A 1 181 ? 5.564 21.308 17.927 1.00 55.78 181 PRO A N 1
ATOM 1430 C CA . PRO A 1 181 ? 6.805 21.817 18.522 1.00 55.78 181 PRO A CA 1
ATOM 1431 C C . PRO A 1 181 ? 7.080 21.340 19.956 1.00 55.78 181 PRO A C 1
ATOM 1433 O O . PRO A 1 181 ? 8.223 21.364 20.404 1.00 55.78 181 PRO A O 1
ATOM 1436 N N . ASN A 1 182 ? 6.037 20.916 20.678 1.00 59.72 182 ASN A N 1
ATOM 1437 C CA . ASN A 1 182 ? 6.099 20.557 22.094 1.00 59.72 182 ASN A CA 1
ATOM 1438 C C . ASN A 1 182 ? 6.120 19.036 22.348 1.00 59.72 182 ASN A C 1
ATOM 1440 O O . ASN A 1 182 ? 6.049 18.627 23.506 1.00 59.72 182 ASN A O 1
ATOM 1444 N N . CYS A 1 183 ? 6.196 18.199 21.301 1.00 57.41 183 CYS A N 1
ATOM 1445 C CA . CYS A 1 183 ? 6.265 16.731 21.403 1.00 57.41 183 CYS A CA 1
ATOM 1446 C C . CYS A 1 183 ? 5.183 16.097 22.309 1.00 57.41 183 CYS A C 1
ATOM 1448 O O . CYS A 1 183 ? 5.446 15.111 23.000 1.00 57.41 183 CYS A O 1
ATOM 1450 N N . SER A 1 184 ? 3.960 16.644 22.333 1.00 66.69 184 SER A N 1
ATOM 1451 C CA . SER A 1 184 ? 2.855 16.026 23.073 1.00 66.69 184 SER A CA 1
ATOM 1452 C C . SER A 1 184 ? 2.240 14.892 22.254 1.00 66.69 184 SER A C 1
ATOM 1454 O O . SER A 1 184 ? 1.608 15.121 21.223 1.00 66.69 184 SER A O 1
ATOM 1456 N N . THR A 1 185 ? 2.372 13.652 22.729 1.00 70.56 185 THR A N 1
ATOM 1457 C CA . THR A 1 185 ? 1.761 12.472 22.088 1.00 70.56 185 THR A CA 1
ATOM 1458 C C . THR A 1 185 ? 0.233 12.560 22.016 1.00 70.56 185 THR A C 1
ATOM 1460 O O . THR A 1 185 ? -0.370 12.012 21.094 1.00 70.56 185 THR A O 1
ATOM 1463 N N . THR A 1 186 ? -0.399 13.281 22.947 1.00 71.75 186 THR A N 1
ATOM 1464 C CA . THR A 1 186 ? -1.857 13.473 23.018 1.00 71.75 186 THR A CA 1
ATOM 1465 C C . THR A 1 186 ? -2.406 14.271 21.836 1.00 71.75 186 THR A C 1
ATOM 1467 O O . THR A 1 186 ? -3.470 13.954 21.296 1.00 71.75 186 THR A O 1
ATOM 1470 N N . ALA A 1 187 ? -1.699 15.318 21.432 1.00 70.94 187 ALA A N 1
ATOM 1471 C CA . ALA A 1 187 ? -2.163 16.228 20.397 1.00 70.94 187 ALA A CA 1
ATOM 1472 C C . ALA A 1 187 ? -1.792 15.708 18.989 1.00 70.94 187 ALA A C 1
ATOM 1474 O O . ALA A 1 187 ? -2.662 15.684 18.114 1.00 70.94 187 ALA A O 1
ATOM 1475 N N . PHE A 1 188 ? -0.638 15.032 18.852 1.00 77.06 188 PHE A N 1
ATOM 1476 C CA . PHE A 1 188 ? -0.333 14.136 17.722 1.00 77.06 188 PHE A CA 1
ATOM 1477 C C . PHE A 1 188 ? -1.471 13.132 17.465 1.00 77.06 188 PHE A C 1
ATOM 1479 O O . PHE A 1 188 ? -2.066 13.085 16.390 1.00 77.06 188 PHE A O 1
ATOM 1486 N N . THR A 1 189 ? -1.828 12.375 18.502 1.00 81.62 189 THR A N 1
ATOM 1487 C CA . THR A 1 189 ? -2.910 11.385 18.489 1.00 81.62 189 THR A CA 1
ATOM 1488 C C . THR A 1 189 ? -4.250 11.988 18.051 1.00 81.62 189 THR A C 1
ATOM 1490 O O . THR A 1 189 ? -4.997 11.394 17.269 1.00 81.62 189 THR A O 1
ATOM 1493 N N . SER A 1 190 ? -4.586 13.165 18.582 1.00 80.94 190 SER A N 1
ATOM 1494 C CA . SER A 1 190 ? -5.843 13.846 18.257 1.00 80.94 190 SER A CA 1
ATOM 1495 C C . SER A 1 190 ? -5.872 14.266 16.788 1.00 80.94 190 SER A C 1
ATOM 1497 O O . SER A 1 190 ? -6.901 14.120 16.131 1.00 80.94 190 SER A O 1
ATOM 1499 N N . THR A 1 191 ? -4.729 14.695 16.256 1.00 81.75 191 THR A N 1
ATOM 1500 C CA . THR A 1 191 ? -4.551 15.040 14.844 1.00 81.75 191 THR A CA 1
ATOM 1501 C C . THR A 1 191 ? -4.682 13.818 13.929 1.00 81.75 191 THR A C 1
ATOM 1503 O O . THR A 1 191 ? -5.344 13.897 12.897 1.00 81.75 191 THR A O 1
ATOM 1506 N N . VAL A 1 192 ? -4.142 12.654 14.307 1.00 85.56 192 VAL A N 1
ATOM 1507 C CA . VAL A 1 192 ? -4.331 11.407 13.535 1.00 85.56 192 VAL A CA 1
ATOM 1508 C C . VAL A 1 192 ? -5.820 11.055 13.425 1.00 85.56 192 VAL A C 1
ATOM 1510 O O . VAL A 1 192 ? -6.304 10.752 12.333 1.00 85.56 192 VAL A O 1
ATOM 1513 N N . LYS A 1 193 ? -6.581 11.166 14.524 1.00 87.31 193 LYS A N 1
ATOM 1514 C CA . LYS A 1 193 ? -8.030 10.889 14.521 1.00 87.31 193 LYS A CA 1
ATOM 1515 C C . LYS A 1 193 ? -8.812 11.797 13.578 1.00 87.31 193 LYS A C 1
ATOM 1517 O O . LYS A 1 193 ? -9.742 11.330 12.922 1.00 87.31 193 LYS A O 1
ATOM 1522 N N . THR A 1 194 ? -8.471 13.083 13.538 1.00 85.38 194 THR A N 1
ATOM 1523 C CA . THR A 1 194 ? -9.171 14.063 12.697 1.00 85.38 194 THR A CA 1
ATOM 1524 C C . THR A 1 194 ? -8.765 13.963 11.232 1.00 85.38 194 THR A C 1
ATOM 1526 O O . THR A 1 194 ? -9.608 14.186 10.367 1.00 85.38 194 THR A O 1
ATOM 1529 N N . GLN A 1 195 ? -7.516 13.588 10.941 1.00 84.50 195 GLN A N 1
ATOM 1530 C CA . GLN A 1 195 ? -7.039 13.414 9.568 1.00 84.50 195 GLN A CA 1
ATOM 1531 C C . GLN A 1 195 ? -7.467 12.081 8.939 1.00 84.50 195 GLN A C 1
ATOM 1533 O O . GLN A 1 195 ? -7.673 12.025 7.727 1.00 84.50 195 GLN A O 1
ATOM 1538 N N . PHE A 1 196 ? -7.659 11.025 9.739 1.00 89.44 196 PHE A N 1
ATOM 1539 C CA . PHE A 1 196 ? -8.023 9.687 9.253 1.00 89.44 196 PHE A CA 1
ATOM 1540 C C . PHE A 1 196 ? -9.321 9.123 9.864 1.00 89.44 196 PHE A C 1
ATOM 1542 O O . PHE A 1 196 ? -9.342 7.975 10.324 1.00 89.44 196 PHE A O 1
ATOM 1549 N N . PRO A 1 197 ? -10.446 9.863 9.838 1.00 92.00 197 PRO A N 1
ATOM 1550 C CA . PRO A 1 197 ? -11.688 9.436 10.488 1.00 92.00 197 PRO A CA 1
ATOM 1551 C C . PRO A 1 197 ? -12.251 8.134 9.898 1.00 92.00 197 PRO A C 1
ATOM 1553 O O . PRO A 1 197 ? -12.853 7.330 10.614 1.00 92.00 197 PRO A O 1
ATOM 1556 N N . VAL A 1 198 ? -12.015 7.893 8.604 1.00 94.50 198 VAL A N 1
ATOM 1557 C CA . VAL A 1 198 ? -12.409 6.662 7.905 1.00 94.50 198 VAL A CA 1
ATOM 1558 C C . VAL A 1 198 ? -11.698 5.440 8.489 1.00 94.50 198 VAL A C 1
ATOM 1560 O O . VAL A 1 198 ? -12.343 4.437 8.787 1.00 94.50 198 VAL A O 1
ATOM 1563 N N . VAL A 1 199 ? -10.386 5.539 8.715 1.00 95.69 199 VAL A N 1
ATOM 1564 C CA . VAL A 1 199 ? -9.566 4.435 9.237 1.00 95.69 199 VAL A CA 1
ATOM 1565 C C . VAL A 1 199 ? -9.920 4.149 10.696 1.00 95.69 199 VAL A C 1
ATOM 1567 O O . VAL A 1 199 ? -10.083 2.992 11.076 1.00 95.69 199 VAL A O 1
ATOM 1570 N N . VAL A 1 200 ? -10.132 5.202 11.496 1.00 95.75 200 VAL A N 1
ATOM 1571 C CA . VAL A 1 200 ? -10.603 5.081 12.886 1.00 95.75 200 VAL A CA 1
ATOM 1572 C C . VAL A 1 200 ? -11.951 4.359 12.946 1.00 95.75 200 VAL A C 1
ATOM 1574 O O . VAL A 1 200 ? -12.134 3.446 13.749 1.00 95.75 200 VAL A O 1
ATOM 1577 N N . THR A 1 201 ? -12.895 4.745 12.084 1.00 96.50 201 THR A N 1
ATOM 1578 C CA . THR A 1 201 ? -14.226 4.122 12.028 1.00 96.50 201 THR A CA 1
ATOM 1579 C C . THR A 1 201 ? -14.131 2.652 11.634 1.00 96.50 201 THR A C 1
ATOM 1581 O O . THR A 1 201 ? -14.726 1.803 12.294 1.00 96.50 201 THR A O 1
ATOM 1584 N N . PHE A 1 202 ? -13.336 2.334 10.610 1.00 96.88 202 PHE A N 1
ATOM 1585 C CA . PHE A 1 202 ? -13.094 0.954 10.196 1.00 96.88 202 PHE A CA 1
ATOM 1586 C C . PHE A 1 202 ? -12.512 0.107 11.339 1.00 96.88 202 PHE A C 1
ATOM 1588 O O . PHE A 1 202 ? -13.061 -0.947 11.659 1.00 96.88 202 PHE A O 1
ATOM 1595 N N . ALA A 1 203 ? -11.462 0.591 12.010 1.00 96.88 203 ALA A N 1
ATOM 1596 C CA . ALA A 1 203 ? -10.817 -0.129 13.108 1.00 96.88 203 ALA A CA 1
ATOM 1597 C C . ALA A 1 203 ? -11.783 -0.400 14.279 1.00 96.88 203 ALA A C 1
ATOM 1599 O O . ALA A 1 203 ? -11.835 -1.515 14.800 1.00 96.88 203 ALA A O 1
ATOM 1600 N N . ARG A 1 204 ? -12.615 0.582 14.657 1.00 96.19 204 ARG A N 1
ATOM 1601 C CA . ARG A 1 204 ? -13.652 0.394 15.692 1.00 96.19 204 ARG A CA 1
ATOM 1602 C C . ARG A 1 204 ? -14.731 -0.601 15.263 1.00 96.19 204 ARG A C 1
ATOM 1604 O O . ARG A 1 204 ? -15.202 -1.392 16.081 1.00 96.19 204 ARG A O 1
ATOM 1611 N N . ASN A 1 205 ? -15.110 -0.600 13.988 1.00 96.00 205 ASN A N 1
ATOM 1612 C CA . ASN A 1 205 ? -16.087 -1.550 13.460 1.00 96.00 205 ASN A CA 1
ATOM 1613 C C . ASN A 1 205 ? -15.559 -2.992 13.478 1.00 96.00 205 ASN A C 1
ATOM 1615 O O . ASN A 1 205 ? -16.330 -3.903 13.774 1.00 96.00 205 ASN A O 1
ATOM 1619 N N . ILE A 1 206 ? -14.261 -3.201 13.236 1.00 95.75 206 ILE A N 1
ATOM 1620 C CA . ILE A 1 206 ? -13.615 -4.514 13.394 1.00 95.75 206 ILE A CA 1
ATOM 1621 C C . ILE A 1 206 ? -13.637 -4.960 14.863 1.00 95.75 206 ILE A C 1
ATOM 1623 O O . ILE A 1 206 ? -14.045 -6.082 15.155 1.00 95.75 206 ILE A O 1
ATOM 1627 N N . LEU A 1 207 ? -13.239 -4.091 15.803 1.00 94.75 207 LEU A N 1
ATOM 1628 C CA . LEU A 1 207 ? -13.166 -4.454 17.228 1.00 94.75 207 LEU A CA 1
ATOM 1629 C C . LEU A 1 207 ? -14.539 -4.665 17.882 1.00 94.75 207 LEU A C 1
ATOM 1631 O O . LEU A 1 207 ? -14.671 -5.509 18.761 1.00 94.75 207 LEU A O 1
ATOM 1635 N N . SER A 1 208 ? -15.566 -3.936 17.441 1.00 94.38 208 SER A N 1
ATOM 1636 C CA . SER A 1 208 ? -16.948 -4.125 17.911 1.00 94.38 208 SER A CA 1
ATOM 1637 C C . SER A 1 208 ? -17.643 -5.350 17.306 1.00 94.38 208 SER A C 1
ATOM 1639 O O . SER A 1 208 ? -18.764 -5.665 17.699 1.00 94.38 208 SER A O 1
ATOM 1641 N N . GLY A 1 209 ? -17.022 -6.021 16.330 1.00 90.81 209 GLY A N 1
ATOM 1642 C CA . GLY A 1 209 ? -17.642 -7.113 15.576 1.00 90.81 209 GLY A CA 1
ATOM 1643 C C . GLY A 1 209 ? -18.687 -6.657 14.550 1.00 90.81 209 GLY A C 1
ATOM 1644 O O . GLY A 1 209 ? -19.357 -7.499 13.958 1.00 90.81 209 GLY A O 1
ATOM 1645 N N . SER A 1 210 ? -18.816 -5.347 14.305 1.00 90.62 210 SER A N 1
ATOM 1646 C CA . SER A 1 210 ? -19.701 -4.794 13.266 1.00 90.62 210 SER A CA 1
ATOM 1647 C C . SER A 1 210 ? -19.241 -5.177 11.855 1.00 90.62 210 SER A C 1
ATOM 1649 O O . SER A 1 210 ? -20.064 -5.352 10.959 1.00 90.62 210 SER A O 1
ATOM 1651 N N . ILE A 1 211 ? -17.928 -5.322 11.657 1.00 86.94 211 ILE A N 1
ATOM 1652 C CA . ILE A 1 211 ? -17.331 -5.950 10.476 1.00 86.94 211 ILE A CA 1
ATOM 1653 C C . ILE A 1 211 ? -16.687 -7.251 10.946 1.00 86.94 211 ILE A C 1
ATOM 1655 O O . ILE A 1 211 ? -15.771 -7.237 11.768 1.00 86.94 211 ILE A O 1
ATOM 1659 N N . THR A 1 212 ? -17.175 -8.376 10.430 1.00 84.81 212 THR A N 1
ATOM 1660 C CA . THR A 1 212 ? -16.616 -9.695 10.730 1.00 84.81 212 THR A CA 1
ATOM 1661 C C . THR A 1 212 ? -15.564 -10.057 9.688 1.00 84.81 212 THR A C 1
ATOM 1663 O O . THR A 1 212 ? -15.732 -9.812 8.496 1.00 84.81 212 THR A O 1
ATOM 1666 N N . SER A 1 213 ? -14.447 -10.612 10.146 1.00 84.38 213 SER A N 1
ATOM 1667 C CA . SER A 1 213 ? -13.396 -11.139 9.283 1.00 84.38 213 SER A CA 1
ATOM 1668 C C . SER A 1 213 ? -12.758 -12.346 9.947 1.00 84.38 213 SER A C 1
ATOM 1670 O O . SER A 1 213 ? -12.557 -12.355 11.162 1.00 84.38 213 SER A O 1
ATOM 1672 N N . GLU A 1 214 ? -12.433 -13.350 9.140 1.00 85.25 214 GLU A N 1
ATOM 1673 C CA . GLU A 1 214 ? -11.715 -14.544 9.582 1.00 85.25 214 GLU A CA 1
ATOM 1674 C C . GLU A 1 214 ? -10.206 -14.296 9.735 1.00 85.25 214 GLU A C 1
ATOM 1676 O O . GLU A 1 214 ? -9.520 -15.115 10.342 1.00 85.25 214 GLU A O 1
ATOM 1681 N N . ASP A 1 215 ? -9.672 -13.174 9.224 1.00 89.12 215 ASP A N 1
ATOM 1682 C CA . ASP A 1 215 ? -8.252 -12.839 9.370 1.00 89.12 215 ASP A CA 1
ATOM 1683 C C . ASP A 1 215 ? -7.974 -12.232 10.763 1.00 89.12 215 ASP A C 1
ATOM 1685 O O . ASP A 1 215 ? -8.333 -11.073 11.021 1.00 89.12 215 ASP A O 1
ATOM 1689 N N . PRO A 1 216 ? -7.282 -12.960 11.665 1.00 89.94 216 PRO A N 1
ATOM 1690 C CA . PRO A 1 216 ? -7.025 -12.496 13.028 1.00 89.94 216 PRO A CA 1
ATOM 1691 C C . PRO A 1 216 ? -6.119 -11.256 13.077 1.00 89.94 216 PRO A C 1
ATOM 1693 O O . PRO A 1 216 ? -6.093 -10.534 14.083 1.00 89.94 216 PRO A O 1
ATOM 1696 N N . ARG A 1 217 ? -5.378 -10.968 11.996 1.00 95.12 217 ARG A N 1
ATOM 1697 C CA . ARG A 1 217 ? -4.520 -9.782 11.919 1.00 95.12 217 ARG A CA 1
ATOM 1698 C C . ARG A 1 217 ? -5.339 -8.503 11.949 1.00 95.12 217 ARG A C 1
ATOM 1700 O O . ARG A 1 217 ? -4.871 -7.535 12.535 1.00 95.12 217 ARG A O 1
ATOM 1707 N N . LEU A 1 218 ? -6.552 -8.481 11.389 1.00 96.12 218 LEU A N 1
ATOM 1708 C CA . LEU A 1 218 ? -7.356 -7.255 11.343 1.00 96.12 218 LEU A CA 1
ATOM 1709 C C . LEU A 1 218 ? -7.729 -6.750 12.734 1.00 96.12 218 LEU A C 1
ATOM 1711 O O . LEU A 1 218 ? -7.645 -5.547 12.973 1.00 96.12 218 LEU A O 1
ATOM 1715 N N . GLN A 1 219 ? -8.077 -7.642 13.665 1.00 95.50 219 GLN A N 1
ATOM 1716 C CA . GLN A 1 219 ? -8.345 -7.251 15.053 1.00 95.50 219 GLN A CA 1
ATOM 1717 C C . GLN A 1 219 ? -7.088 -6.682 15.715 1.00 95.50 219 GLN A C 1
ATOM 1719 O O . GLN A 1 219 ? -7.125 -5.614 16.323 1.00 95.50 219 GLN A O 1
ATOM 1724 N N . THR A 1 220 ? -5.955 -7.365 15.536 1.00 95.88 220 THR A N 1
ATOM 1725 C CA . THR A 1 220 ? -4.672 -6.951 16.117 1.00 95.88 220 THR A CA 1
ATOM 1726 C C . THR A 1 220 ? -4.232 -5.591 15.575 1.00 95.88 220 THR A C 1
ATOM 1728 O O . THR A 1 220 ? -3.932 -4.684 16.346 1.00 95.88 220 THR A O 1
ATOM 1731 N N . LEU A 1 221 ? -4.252 -5.415 14.253 1.00 97.50 221 LEU A N 1
ATOM 1732 C CA . LEU A 1 221 ? -3.885 -4.169 13.584 1.00 97.50 221 LEU A CA 1
ATOM 1733 C C . LEU A 1 221 ? -4.857 -3.032 13.921 1.00 97.50 221 LEU A C 1
ATOM 1735 O O . LEU A 1 221 ? -4.417 -1.907 14.128 1.00 97.50 221 LEU A O 1
ATOM 1739 N N . SER A 1 222 ? -6.158 -3.313 14.043 1.00 96.94 222 SER A N 1
ATOM 1740 C CA . SER A 1 222 ? -7.142 -2.311 14.479 1.00 96.94 222 SER A CA 1
ATOM 1741 C C . SER A 1 222 ? -6.858 -1.834 15.903 1.00 96.94 222 SER A C 1
ATOM 1743 O O . SER A 1 222 ? -6.880 -0.629 16.155 1.00 96.94 222 SER A O 1
ATOM 1745 N N . LYS A 1 223 ? -6.518 -2.754 16.821 1.00 96.00 223 LYS A N 1
ATOM 1746 C CA . LYS A 1 223 ? -6.104 -2.401 18.188 1.00 96.00 223 LYS A CA 1
ATOM 1747 C C . LYS A 1 223 ? -4.820 -1.570 18.179 1.00 96.00 223 LYS A C 1
ATOM 1749 O O . LYS A 1 223 ? -4.796 -0.522 18.813 1.00 96.00 223 LYS A O 1
ATOM 1754 N N . ILE A 1 224 ? -3.797 -1.982 17.426 1.00 95.12 224 ILE A N 1
ATOM 1755 C CA . ILE A 1 224 ? -2.534 -1.232 17.295 1.00 95.12 224 ILE A CA 1
ATOM 1756 C C . ILE A 1 224 ? -2.795 0.177 16.758 1.00 95.12 224 ILE A C 1
ATOM 1758 O O . ILE A 1 224 ? -2.330 1.147 17.343 1.00 95.12 224 ILE A O 1
ATOM 1762 N N . PHE A 1 225 ? -3.575 0.323 15.687 1.00 95.44 225 PHE A N 1
ATOM 1763 C CA . PHE A 1 225 ? -3.870 1.639 15.122 1.00 95.44 225 PHE A CA 1
ATOM 1764 C C . PHE A 1 225 ? -4.594 2.548 16.129 1.00 95.44 225 PHE A C 1
ATOM 1766 O O . PHE A 1 225 ? -4.216 3.708 16.311 1.00 95.44 225 PHE A O 1
ATOM 1773 N N . LEU A 1 226 ? -5.610 2.029 16.825 1.00 94.88 226 LEU A N 1
ATOM 1774 C CA . LEU A 1 226 ? -6.381 2.817 17.787 1.00 94.88 226 LEU A CA 1
ATOM 1775 C C . LEU A 1 226 ? -5.573 3.181 19.043 1.00 94.88 226 LEU A C 1
ATOM 1777 O O . LEU A 1 226 ? -5.675 4.305 19.534 1.00 94.88 226 LEU A O 1
ATOM 1781 N N . VAL A 1 227 ? -4.749 2.268 19.551 1.00 92.25 227 VAL A N 1
ATOM 1782 C CA . VAL A 1 227 ? -3.959 2.487 20.772 1.00 92.25 227 VAL A CA 1
ATOM 1783 C C . VAL A 1 227 ? -2.689 3.282 20.474 1.00 92.25 227 VAL A C 1
ATOM 1785 O O . VAL A 1 227 ? -2.456 4.315 21.095 1.00 92.25 227 VAL A O 1
ATOM 1788 N N . ASP A 1 228 ? -1.891 2.856 19.497 1.00 88.19 228 ASP A N 1
ATOM 1789 C CA . ASP A 1 228 ? -0.541 3.388 19.290 1.00 88.19 228 ASP A CA 1
ATOM 1790 C C . ASP A 1 228 ? -0.539 4.634 18.396 1.00 88.19 228 ASP A C 1
ATOM 1792 O O . ASP A 1 228 ? 0.251 5.553 18.618 1.00 88.19 228 ASP A O 1
ATOM 1796 N N . SER A 1 229 ? -1.419 4.695 17.388 1.00 88.69 229 SER A N 1
ATOM 1797 C CA . SER A 1 229 ? -1.528 5.864 16.496 1.00 88.69 229 SER A CA 1
ATOM 1798 C C . SER A 1 229 ? -2.570 6.878 16.979 1.00 88.69 229 SER A C 1
ATOM 1800 O O . SER A 1 229 ? -2.437 8.072 16.723 1.00 88.69 229 SER A O 1
ATOM 1802 N N . CYS A 1 230 ? -3.604 6.408 17.681 1.00 89.75 230 CYS A N 1
ATOM 1803 C CA . CYS A 1 230 ? -4.740 7.210 18.132 1.00 89.75 230 CYS A CA 1
ATOM 1804 C C . CYS A 1 230 ? -4.868 7.294 19.670 1.00 89.75 230 CYS A C 1
ATOM 1806 O O . CYS A 1 230 ? -5.866 7.831 20.161 1.00 89.75 230 CYS A O 1
ATOM 1808 N N . GLY A 1 231 ? -3.903 6.808 20.455 1.00 86.50 231 GLY A N 1
ATOM 1809 C CA . GLY A 1 231 ? -3.859 6.977 21.917 1.00 86.50 231 GLY A CA 1
ATOM 1810 C C . GLY A 1 231 ? -5.136 6.565 22.659 1.00 86.50 231 GLY A C 1
ATOM 1811 O O . GLY A 1 231 ? -5.455 7.135 23.706 1.00 86.50 231 GLY A O 1
ATOM 1812 N N . GLU A 1 232 ? -5.922 5.639 22.104 1.00 88.88 232 GLU A N 1
ATOM 1813 C CA . GLU A 1 232 ? -7.061 5.054 22.804 1.00 88.88 232 GLU A CA 1
ATOM 1814 C C . GLU A 1 232 ? -6.561 4.112 23.901 1.00 88.88 232 GLU A C 1
ATOM 1816 O O . GLU A 1 232 ? -5.505 3.488 23.792 1.00 88.88 232 GLU A O 1
ATOM 1821 N N . LYS A 1 233 ? -7.302 4.032 25.008 1.00 80.00 233 LYS A N 1
ATOM 1822 C CA . LYS A 1 233 ? -6.930 3.126 26.095 1.00 80.00 233 LYS A CA 1
ATOM 1823 C C . LYS A 1 233 ? -7.130 1.692 25.615 1.00 80.00 233 LYS A C 1
ATOM 1825 O O . LYS A 1 233 ? -8.170 1.378 25.047 1.00 80.00 233 LYS A O 1
ATOM 1830 N N . SER A 1 234 ? -6.143 0.834 25.863 1.00 69.56 234 SER A N 1
ATOM 1831 C CA . SER A 1 234 ? -6.341 -0.606 25.713 1.00 69.56 234 SER A CA 1
ATOM 1832 C C . SER A 1 234 ? -7.363 -1.060 26.751 1.00 69.56 234 SER A C 1
ATOM 1834 O O . SER A 1 234 ? -7.079 -0.983 27.946 1.00 69.56 234 SER A O 1
ATOM 1836 N N . GLU A 1 235 ? -8.537 -1.487 26.292 1.00 57.69 235 GLU A N 1
ATOM 1837 C CA . GLU A 1 235 ? -9.402 -2.388 27.060 1.00 57.69 235 GLU A CA 1
ATOM 1838 C C . GLU A 1 235 ? -8.719 -3.752 27.245 1.00 57.69 235 GLU A C 1
ATOM 1840 O O . GLU A 1 235 ? -7.981 -4.201 26.314 1.00 57.69 235 GLU A O 1
#

pLDDT: mean 85.52, std 17.83, range [33.12, 98.81]

Foldseek 3Di:
DDDDDPPPPPPPPPPPPVPPPPPDDDDQLDPVVLVVLLVLLVCCVPDPDLVSVLVSLLVLLVSLLALSNLVSCVVSVVLLVLLVLLVVLLVVCVVCVPDPCNVSSLSSNLSSLSSLLSNLVSDLVSLQVCQQCVVSNVSLLSQCVDPPRAPSSNLSSLSSLLSSLALVSADPDPNGQLDDPVSDLQSSLVSSCVSCVSLLVSLVCDCVVVDDDPDPSSVVSSQSCCCRRNVDDDD

Radius of gyration: 22.91 Å; chains: 1; bounding box: 72×74×49 Å